Protein AF-A0A2R6Y2Y1-F1 (afdb_monomer)

Mean predicted aligned error: 9.24 Å

Structure (mmCIF, N/CA/C/O backbone):
data_AF-A0A2R6Y2Y1-F1
#
_entry.id   AF-A0A2R6Y2Y1-F1
#
loop_
_atom_site.group_PDB
_atom_site.id
_atom_site.type_symbol
_atom_site.label_atom_id
_atom_site.label_alt_id
_atom_site.label_comp_id
_atom_site.label_asym_id
_atom_site.label_entity_id
_atom_site.label_seq_id
_atom_site.pdbx_PDB_ins_code
_atom_site.Cartn_x
_atom_site.Cartn_y
_atom_site.Cartn_z
_atom_site.occupancy
_atom_site.B_iso_or_equiv
_atom_site.auth_seq_id
_atom_site.auth_comp_id
_atom_site.auth_asym_id
_atom_site.auth_atom_id
_atom_site.pdbx_PDB_model_num
ATOM 1 N N . MET A 1 1 ? 19.435 -13.005 -6.214 1.00 48.19 1 MET A N 1
ATOM 2 C CA . MET A 1 1 ? 19.170 -11.550 -6.120 1.00 48.19 1 MET A CA 1
ATOM 3 C C . MET A 1 1 ? 18.107 -11.319 -5.059 1.00 48.19 1 MET A C 1
ATOM 5 O O . MET A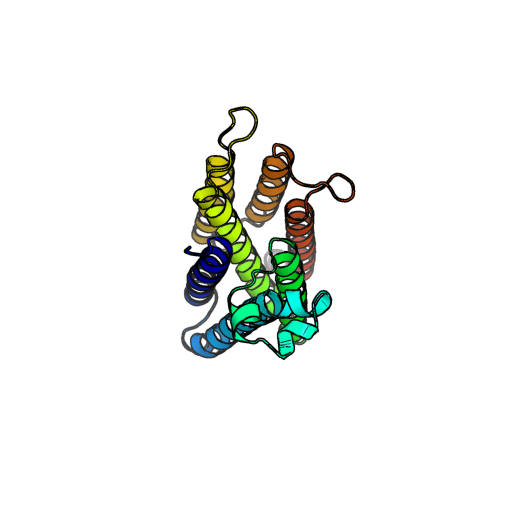 1 1 ? 17.091 -12.002 -5.096 1.00 48.19 1 MET A O 1
ATOM 9 N N . LEU A 1 2 ? 18.346 -10.420 -4.102 1.00 54.00 2 LEU A N 1
ATOM 10 C CA . LEU A 1 2 ? 17.348 -10.035 -3.100 1.00 54.00 2 LEU A CA 1
ATOM 11 C C . LEU A 1 2 ? 16.193 -9.329 -3.831 1.00 54.00 2 LEU A C 1
ATOM 13 O O . LEU A 1 2 ? 16.417 -8.307 -4.474 1.00 54.00 2 LEU A O 1
ATOM 17 N N . ASN A 1 3 ? 14.985 -9.897 -3.815 1.00 70.94 3 ASN A N 1
ATOM 18 C CA . ASN A 1 3 ? 13.855 -9.316 -4.539 1.00 70.94 3 ASN A CA 1
ATOM 19 C C . ASN A 1 3 ? 13.336 -8.086 -3.780 1.00 70.94 3 ASN A C 1
ATOM 21 O O . ASN A 1 3 ? 12.656 -8.217 -2.761 1.00 70.94 3 ASN A O 1
ATOM 25 N N . THR A 1 4 ? 13.635 -6.899 -4.306 1.00 67.50 4 THR A N 1
ATOM 26 C CA . THR A 1 4 ? 13.246 -5.610 -3.728 1.00 67.50 4 THR A CA 1
ATOM 27 C C . THR A 1 4 ? 11.735 -5.495 -3.527 1.00 67.50 4 THR A C 1
ATOM 29 O O . THR A 1 4 ? 11.312 -4.965 -2.509 1.00 67.50 4 THR A O 1
ATOM 32 N N . SER A 1 5 ? 10.907 -6.050 -4.422 1.00 65.75 5 SER A N 1
ATOM 33 C CA . SER A 1 5 ? 9.441 -6.027 -4.291 1.00 65.75 5 SER A CA 1
ATOM 34 C C . SER A 1 5 ? 8.940 -6.877 -3.124 1.00 65.75 5 SER A C 1
ATOM 36 O O . SER A 1 5 ? 8.038 -6.461 -2.403 1.00 65.75 5 SER A O 1
ATOM 38 N N . LEU A 1 6 ? 9.544 -8.046 -2.903 1.00 67.88 6 LEU A N 1
ATOM 39 C CA . LEU A 1 6 ? 9.247 -8.898 -1.746 1.00 67.88 6 LEU A CA 1
ATOM 40 C C . LEU A 1 6 ? 9.731 -8.242 -0.450 1.00 67.88 6 LEU A C 1
ATOM 42 O O . LEU A 1 6 ? 8.990 -8.203 0.528 1.00 67.88 6 LEU A O 1
ATOM 46 N N . LEU A 1 7 ? 10.940 -7.673 -0.464 1.00 71.62 7 LEU A N 1
ATOM 47 C CA . LEU A 1 7 ? 11.499 -6.933 0.668 1.00 71.62 7 LEU A CA 1
ATOM 48 C C . LEU A 1 7 ? 10.604 -5.748 1.058 1.00 71.62 7 LEU A C 1
ATOM 50 O O . LEU A 1 7 ? 10.337 -5.544 2.237 1.00 71.62 7 LEU A O 1
ATOM 54 N N . MET A 1 8 ? 10.103 -5.001 0.071 1.00 68.44 8 MET A N 1
ATOM 55 C CA . MET A 1 8 ? 9.147 -3.913 0.275 1.00 68.44 8 MET A CA 1
ATOM 56 C C . MET A 1 8 ? 7.862 -4.416 0.916 1.00 68.44 8 MET A C 1
ATOM 58 O O . MET A 1 8 ? 7.388 -3.802 1.865 1.00 68.44 8 MET A O 1
ATOM 62 N N . LEU A 1 9 ? 7.314 -5.531 0.432 1.00 66.38 9 LEU A N 1
ATOM 63 C CA . LEU A 1 9 ? 6.085 -6.112 0.964 1.00 66.38 9 LEU A CA 1
ATOM 64 C C . LEU A 1 9 ? 6.271 -6.523 2.433 1.00 66.38 9 LEU A C 1
ATOM 66 O O . LEU A 1 9 ? 5.462 -6.147 3.278 1.00 66.38 9 LEU A O 1
ATOM 70 N N . PHE A 1 10 ? 7.390 -7.177 2.756 1.00 73.25 10 PHE A N 1
ATOM 71 C CA . PHE A 1 10 ? 7.751 -7.533 4.130 1.00 73.25 10 PHE A CA 1
ATOM 72 C C . PHE A 1 10 ? 7.973 -6.312 5.029 1.00 73.25 10 PHE A C 1
ATOM 74 O O . PHE A 1 10 ? 7.391 -6.250 6.108 1.00 73.25 10 PHE A O 1
ATOM 81 N N . LEU A 1 11 ? 8.771 -5.328 4.602 1.00 72.62 11 LEU A N 1
ATOM 82 C CA . LEU A 1 11 ? 9.053 -4.120 5.389 1.00 72.62 11 LEU A CA 1
ATOM 83 C C . LEU A 1 11 ? 7.790 -3.293 5.637 1.00 72.62 11 LEU A C 1
ATOM 85 O O . LEU A 1 11 ? 7.577 -2.814 6.748 1.00 72.62 11 LEU A O 1
ATOM 89 N N . SER A 1 12 ? 6.940 -3.158 4.622 1.00 67.44 12 SER A N 1
ATOM 90 C CA . SER A 1 12 ? 5.689 -2.403 4.714 1.00 67.44 12 SER A CA 1
ATOM 91 C C . SER A 1 12 ? 4.715 -3.064 5.678 1.00 67.44 12 SER A C 1
ATOM 93 O O . SER A 1 12 ? 4.135 -2.389 6.523 1.00 67.44 12 SER A O 1
ATOM 95 N N . VAL A 1 13 ? 4.582 -4.391 5.604 1.00 68.56 13 VAL A N 1
ATOM 96 C CA . VAL A 1 13 ? 3.785 -5.170 6.557 1.00 68.56 13 VAL A CA 1
ATOM 97 C C . VAL A 1 13 ? 4.367 -5.070 7.963 1.00 68.56 13 VAL A C 1
ATOM 99 O O . VAL A 1 13 ? 3.617 -4.842 8.906 1.00 68.56 13 VAL A O 1
ATOM 102 N N . ALA A 1 14 ? 5.684 -5.221 8.119 1.00 72.94 14 ALA A N 1
ATOM 103 C CA . ALA A 1 14 ? 6.334 -5.205 9.422 1.00 72.94 14 ALA A CA 1
ATOM 104 C C . ALA A 1 14 ? 6.160 -3.846 10.103 1.00 72.94 14 ALA A C 1
ATOM 106 O O . ALA A 1 14 ? 5.608 -3.784 11.196 1.00 72.94 14 ALA A O 1
ATOM 107 N N . ILE A 1 15 ? 6.562 -2.758 9.441 1.00 70.38 15 ILE A N 1
ATOM 108 C CA . ILE A 1 15 ? 6.465 -1.393 9.979 1.00 70.38 15 ILE A CA 1
ATOM 109 C C . ILE A 1 15 ? 4.999 -1.000 10.161 1.00 70.38 15 ILE A C 1
ATOM 111 O O . ILE A 1 15 ? 4.623 -0.432 11.186 1.00 70.38 15 ILE A O 1
ATOM 115 N N . GLY A 1 16 ? 4.162 -1.344 9.187 1.00 64.69 16 GLY A N 1
ATOM 116 C CA . GLY A 1 16 ? 2.746 -1.040 9.208 1.00 64.69 16 GLY A CA 1
ATOM 117 C C . GLY A 1 16 ? 1.979 -1.734 10.329 1.00 64.69 16 GLY A C 1
ATOM 118 O O . GLY A 1 16 ? 1.229 -1.089 11.063 1.00 64.69 16 GLY A O 1
ATOM 119 N N . GLY A 1 17 ? 2.223 -3.031 10.510 1.00 66.12 17 GLY A N 1
ATOM 120 C CA . GLY A 1 17 ? 1.691 -3.813 11.619 1.00 66.12 17 GLY A CA 1
ATOM 121 C C . GLY A 1 17 ? 2.147 -3.244 12.960 1.00 66.12 17 GLY A C 1
ATOM 122 O O . GLY A 1 17 ? 1.309 -2.983 13.820 1.00 66.12 17 GLY A O 1
ATOM 123 N N . LEU A 1 18 ? 3.443 -2.950 13.110 1.00 70.69 18 LEU A N 1
ATOM 124 C CA . LEU A 1 18 ? 4.021 -2.378 14.335 1.00 70.69 18 LEU A CA 1
ATOM 125 C C . LEU A 1 18 ? 3.385 -1.032 14.709 1.00 70.69 18 LEU A C 1
ATOM 127 O O . LEU A 1 18 ? 3.058 -0.803 15.874 1.00 70.69 18 LEU A O 1
ATOM 131 N N . LEU A 1 19 ? 3.162 -0.162 13.722 1.00 66.88 19 LEU A N 1
ATOM 132 C CA . LEU A 1 19 ? 2.479 1.114 13.927 1.00 66.88 19 LEU A CA 1
ATOM 133 C C . LEU A 1 19 ? 1.006 0.917 14.277 1.00 66.88 19 LEU A C 1
ATOM 135 O O . LEU A 1 19 ? 0.529 1.547 15.216 1.00 66.88 19 LEU A O 1
ATOM 139 N N . SER A 1 20 ? 0.284 0.024 13.596 1.00 62.59 20 SER A N 1
ATOM 140 C CA . SER A 1 20 ? -1.132 -0.207 13.912 1.00 62.59 20 SER A CA 1
ATOM 141 C C . SER A 1 20 ? -1.327 -0.646 15.373 1.00 62.59 20 SER A C 1
ATOM 143 O O . SER A 1 20 ? -2.182 -0.104 16.075 1.00 62.59 20 SER A O 1
ATOM 145 N N . LEU A 1 21 ? -0.458 -1.542 15.857 1.00 68.00 21 LEU A N 1
ATOM 146 C CA . LEU A 1 21 ? -0.525 -2.138 17.192 1.00 68.00 21 LEU A CA 1
ATOM 147 C C . LEU A 1 21 ? -0.178 -1.152 18.299 1.00 68.00 21 LEU A C 1
ATOM 149 O O . LEU A 1 21 ? -0.746 -1.233 19.383 1.00 68.00 21 LEU A O 1
ATOM 153 N N . ASN A 1 22 ? 0.748 -0.232 18.034 1.00 68.75 22 ASN A N 1
ATOM 154 C CA . ASN A 1 22 ? 1.152 0.773 19.012 1.00 68.75 22 ASN A CA 1
ATOM 155 C C . ASN A 1 22 ? 0.195 1.971 19.063 1.00 68.75 22 ASN A C 1
ATOM 157 O O . ASN A 1 22 ? 0.163 2.666 20.075 1.00 68.75 22 ASN A O 1
ATOM 161 N N . LEU A 1 23 ? -0.562 2.234 17.990 1.00 64.12 23 LEU A N 1
ATOM 162 C CA . LEU A 1 23 ? -1.358 3.459 17.859 1.00 64.12 23 LEU A CA 1
ATOM 163 C C . LEU A 1 23 ? -2.850 3.275 18.104 1.00 64.12 23 LEU A C 1
ATOM 165 O O . LEU A 1 23 ? -3.491 4.189 18.621 1.00 64.12 23 LEU A O 1
ATOM 169 N N . PHE A 1 24 ? -3.414 2.128 17.729 1.00 61.09 24 PHE A N 1
ATOM 170 C CA . PHE A 1 24 ? -4.872 1.983 17.661 1.00 61.09 24 PHE A CA 1
ATOM 171 C C . PHE A 1 24 ? -5.434 0.866 18.534 1.00 61.09 24 PHE A C 1
ATOM 173 O O . PHE A 1 24 ? -6.653 0.774 18.670 1.00 61.09 24 PHE A O 1
ATOM 180 N N . VAL A 1 25 ? -4.572 0.043 19.134 1.00 63.59 25 VAL A N 1
ATOM 181 C CA . VAL A 1 25 ? -4.972 -1.223 19.748 1.00 63.59 25 VAL A CA 1
ATOM 182 C C . VAL A 1 25 ? -4.645 -1.217 21.232 1.00 63.59 25 VAL A C 1
ATOM 184 O O . VAL A 1 25 ? -3.526 -0.915 21.649 1.00 63.59 25 VAL A O 1
ATOM 187 N N . THR A 1 26 ? -5.630 -1.565 22.052 1.00 65.94 26 THR A N 1
ATOM 188 C CA . THR A 1 26 ? -5.422 -1.756 23.490 1.00 65.94 26 THR A CA 1
ATOM 189 C C . THR A 1 26 ? -4.584 -3.016 23.737 1.00 65.94 26 THR A C 1
ATOM 191 O O . THR A 1 26 ? -4.609 -3.957 22.944 1.00 65.94 26 THR A O 1
ATOM 194 N N . LYS A 1 27 ? -3.838 -3.090 24.852 1.00 71.88 27 LYS A N 1
ATOM 195 C CA . LYS A 1 27 ? -3.006 -4.276 25.163 1.00 71.88 27 LYS A CA 1
ATOM 196 C C . LYS A 1 27 ? -3.799 -5.596 25.131 1.00 71.88 27 LYS A C 1
ATOM 198 O O . LYS A 1 27 ? -3.222 -6.618 24.779 1.00 71.88 27 LYS A O 1
ATOM 203 N N . SER A 1 28 ? -5.093 -5.561 25.455 1.00 72.56 28 SER A N 1
ATOM 204 C CA . SER A 1 28 ? -6.010 -6.709 25.422 1.00 72.56 28 SER A CA 1
ATOM 205 C C . SER A 1 28 ? -6.392 -7.172 24.013 1.00 72.56 28 SER A C 1
ATOM 207 O O . SER A 1 28 ? -6.670 -8.349 23.821 1.00 72.56 28 SER A O 1
ATOM 209 N N . GLU A 1 29 ? -6.386 -6.284 23.018 1.00 75.50 29 GLU A N 1
ATOM 210 C CA . GLU A 1 29 ? -6.801 -6.585 21.635 1.00 75.50 29 GLU A CA 1
ATOM 211 C C . GLU A 1 29 ? -5.610 -6.834 20.697 1.00 75.50 29 GLU A C 1
ATOM 213 O O . GLU A 1 29 ? -5.779 -7.222 19.540 1.00 75.50 29 GLU A O 1
ATOM 218 N N . ARG A 1 30 ? -4.386 -6.635 21.199 1.00 76.00 30 ARG A N 1
ATOM 219 C CA . ARG A 1 30 ? -3.146 -6.647 20.416 1.00 76.00 30 ARG A CA 1
ATOM 220 C C . ARG A 1 30 ? -2.915 -7.948 19.649 1.00 76.00 30 ARG A C 1
ATOM 222 O O . ARG A 1 30 ? -2.494 -7.891 18.500 1.00 76.00 30 ARG A O 1
ATOM 229 N N . ASN A 1 31 ? -3.199 -9.099 20.257 1.00 79.62 31 ASN A N 1
ATOM 230 C CA . ASN A 1 31 ? -3.013 -10.396 19.598 1.00 79.62 31 ASN A CA 1
ATOM 231 C C . ASN A 1 31 ? -4.025 -10.599 18.464 1.00 79.62 31 ASN A C 1
ATOM 233 O O . ASN A 1 31 ? -3.645 -10.991 17.368 1.00 79.62 31 ASN A O 1
ATOM 237 N N . ALA A 1 32 ? -5.292 -10.241 18.694 1.00 78.62 32 ALA A N 1
ATOM 238 C CA . ALA A 1 32 ? -6.331 -10.343 17.673 1.00 78.62 32 ALA A CA 1
ATOM 239 C C . ALA A 1 32 ? -6.054 -9.415 16.480 1.00 78.62 32 ALA A C 1
ATOM 241 O O . ALA A 1 32 ? -6.317 -9.777 15.335 1.00 78.62 32 ALA A O 1
ATOM 242 N N . GLU A 1 33 ? -5.504 -8.226 16.731 1.00 76.69 33 GLU A N 1
ATOM 243 C CA . GLU A 1 33 ? -5.129 -7.313 15.655 1.00 76.69 33 GLU A CA 1
ATOM 244 C C . GLU A 1 33 ? -3.864 -7.782 14.915 1.00 76.69 33 GLU A C 1
ATOM 246 O O . GLU A 1 33 ? -3.820 -7.718 13.687 1.00 76.69 33 GLU A O 1
ATOM 251 N N . LEU A 1 34 ? -2.869 -8.325 15.628 1.00 77.94 34 LEU A N 1
ATOM 252 C CA . LEU A 1 34 ? -1.699 -8.972 15.021 1.00 77.94 34 LEU A CA 1
ATOM 253 C C . LEU A 1 34 ? -2.115 -10.072 14.045 1.00 77.94 34 LEU A C 1
ATOM 255 O O . LEU A 1 34 ? -1.658 -10.071 12.903 1.00 77.94 34 LEU A O 1
ATOM 259 N N . ASP A 1 35 ? -3.017 -10.956 14.469 1.00 82.81 35 ASP A N 1
ATOM 260 C CA . ASP A 1 35 ? -3.510 -12.055 13.640 1.00 82.81 35 ASP A CA 1
ATOM 261 C C . ASP A 1 35 ? -4.206 -11.544 12.376 1.00 82.81 35 ASP A C 1
ATOM 263 O O . ASP A 1 35 ? -4.009 -12.094 11.290 1.00 82.81 35 ASP A O 1
ATOM 267 N N . ARG A 1 36 ? -4.972 -10.449 12.468 1.00 80.25 36 ARG A N 1
ATOM 268 C CA . ARG A 1 36 ? -5.608 -9.824 11.297 1.00 80.25 36 ARG A CA 1
ATOM 269 C C . ARG A 1 36 ? -4.574 -9.284 10.318 1.00 80.25 36 ARG A C 1
ATOM 271 O O . ARG A 1 36 ? -4.656 -9.596 9.130 1.00 80.25 36 ARG A O 1
ATOM 278 N N . TRP A 1 37 ? -3.600 -8.505 10.786 1.00 78.12 37 TRP A N 1
ATOM 279 C CA . TRP A 1 37 ? -2.564 -7.947 9.910 1.00 78.12 37 TRP A CA 1
ATOM 280 C C . TRP A 1 37 ? -1.691 -9.030 9.294 1.00 78.12 37 TRP A C 1
ATOM 282 O O . TRP A 1 37 ? -1.378 -8.958 8.106 1.00 78.12 37 TRP A O 1
ATOM 292 N N . LEU A 1 38 ? -1.361 -10.065 10.064 1.00 82.38 38 LEU A N 1
ATOM 293 C CA . LEU A 1 38 ? -0.612 -11.213 9.574 1.00 82.38 38 LEU A CA 1
ATOM 294 C C . LEU A 1 38 ? -1.419 -11.993 8.532 1.00 82.38 38 LEU A C 1
ATOM 296 O O . LEU A 1 38 ? -0.877 -12.353 7.492 1.00 82.38 38 LEU A O 1
ATOM 300 N N . THR A 1 39 ? -2.727 -12.163 8.736 1.00 86.44 39 THR A N 1
ATOM 301 C CA . THR A 1 39 ? -3.626 -12.778 7.746 1.00 86.44 39 THR A CA 1
ATOM 302 C C . THR A 1 39 ? -3.658 -11.974 6.447 1.00 86.44 39 THR A C 1
ATOM 304 O O . THR A 1 39 ? -3.516 -12.548 5.366 1.00 86.44 39 THR A O 1
ATOM 307 N N . LEU A 1 40 ? -3.803 -10.646 6.525 1.00 84.38 40 LEU A N 1
ATOM 308 C CA . LEU A 1 40 ? -3.786 -9.770 5.348 1.00 84.38 40 LEU A CA 1
ATOM 309 C C . LEU A 1 40 ? -2.438 -9.854 4.618 1.00 84.38 40 LEU A C 1
ATOM 311 O O . LEU A 1 40 ? -2.408 -9.997 3.397 1.00 84.38 40 LEU A O 1
ATOM 315 N N . ALA A 1 41 ? -1.328 -9.840 5.354 1.00 82.50 41 ALA A N 1
ATOM 316 C CA . ALA A 1 41 ? 0.012 -9.950 4.791 1.00 82.50 41 ALA A CA 1
ATOM 317 C C . ALA A 1 41 ? 0.271 -11.300 4.116 1.00 82.50 41 ALA A C 1
ATOM 319 O O . ALA A 1 41 ? 0.745 -11.346 2.982 1.00 82.50 41 ALA A O 1
ATOM 320 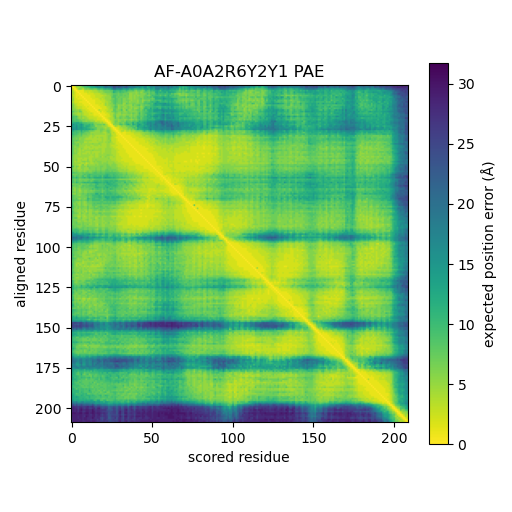N N . MET A 1 42 ? -0.078 -12.399 4.784 1.00 87.56 42 MET A N 1
ATOM 321 C CA . MET A 1 42 ? 0.052 -13.746 4.232 1.00 87.56 42 MET A CA 1
ATOM 322 C C . MET A 1 42 ? -0.809 -13.903 2.985 1.00 87.56 42 MET A C 1
ATOM 324 O O . MET A 1 42 ? -0.333 -14.419 1.978 1.00 87.56 42 MET A O 1
ATOM 328 N N . THR A 1 43 ? -2.034 -13.375 3.005 1.00 90.19 43 THR A N 1
ATOM 329 C CA . THR A 1 43 ? -2.906 -13.343 1.824 1.00 90.19 43 THR A CA 1
ATOM 330 C C . THR A 1 43 ? -2.246 -12.576 0.681 1.00 90.19 43 THR A C 1
ATOM 332 O O . THR A 1 43 ? -2.210 -13.075 -0.440 1.00 90.19 43 THR A O 1
ATOM 335 N N . ALA A 1 44 ? -1.660 -11.405 0.951 1.00 85.50 44 ALA A N 1
ATOM 336 C CA . ALA A 1 44 ? -0.951 -10.617 -0.055 1.00 85.50 44 ALA A CA 1
ATOM 337 C C . ALA A 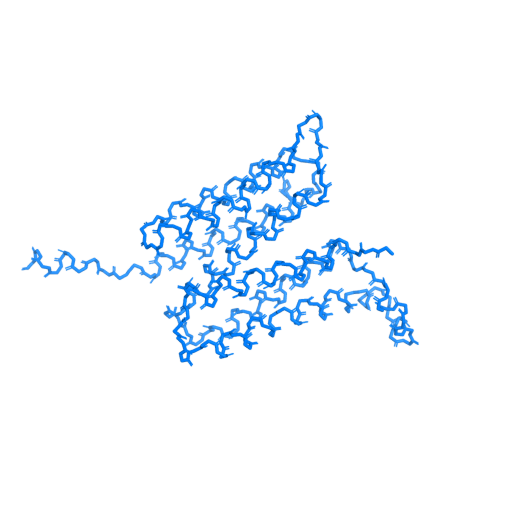1 44 ? 0.206 -11.402 -0.694 1.00 85.50 44 ALA A C 1
ATOM 339 O O . ALA A 1 44 ? 0.333 -11.430 -1.917 1.00 85.50 44 ALA A O 1
ATOM 340 N N . ILE A 1 45 ? 1.027 -12.065 0.129 1.00 86.56 45 ILE A N 1
ATOM 341 C CA . ILE A 1 45 ? 2.174 -12.867 -0.320 1.00 86.56 45 ILE A CA 1
ATOM 342 C C . ILE A 1 45 ? 1.703 -14.063 -1.150 1.00 86.56 45 ILE A C 1
ATOM 344 O O . ILE A 1 45 ? 2.253 -14.310 -2.222 1.00 86.56 45 ILE A O 1
ATOM 348 N N . ILE A 1 46 ? 0.677 -14.780 -0.682 1.00 89.25 46 ILE A N 1
ATOM 349 C CA . ILE A 1 46 ? 0.106 -15.937 -1.377 1.00 89.25 46 ILE A CA 1
ATOM 350 C C . ILE A 1 46 ? -0.452 -15.506 -2.733 1.00 89.25 46 ILE A C 1
ATOM 352 O O . ILE A 1 46 ? -0.079 -16.082 -3.749 1.00 89.25 46 ILE A O 1
ATOM 356 N N . VAL A 1 47 ? -1.280 -14.461 -2.782 1.00 90.56 47 VAL A N 1
ATOM 357 C CA . VAL A 1 47 ? -1.848 -13.956 -4.042 1.00 90.56 47 VAL A CA 1
ATOM 358 C C . VAL A 1 47 ? -0.742 -13.498 -4.989 1.00 90.56 47 VAL A C 1
ATOM 360 O O . VAL A 1 47 ? -0.759 -13.862 -6.163 1.00 90.56 47 VAL A O 1
ATOM 363 N N . TYR A 1 48 ? 0.254 -12.763 -4.487 1.00 87.06 48 TYR A N 1
ATOM 364 C CA . TYR A 1 48 ? 1.405 -12.340 -5.282 1.00 87.06 48 TYR A CA 1
ATOM 365 C C . TYR A 1 48 ? 2.167 -13.535 -5.866 1.00 87.06 48 TYR A C 1
ATOM 367 O O . TYR A 1 48 ? 2.548 -13.503 -7.033 1.00 87.06 48 TYR A O 1
ATOM 375 N N . LYS A 1 49 ? 2.385 -14.596 -5.082 1.00 87.25 49 LYS A N 1
ATOM 376 C CA . LYS A 1 49 ? 3.134 -15.775 -5.534 1.00 87.25 49 LYS A CA 1
ATOM 377 C C . LYS A 1 49 ? 2.340 -16.715 -6.426 1.00 87.25 49 LYS A C 1
ATOM 379 O O . LYS A 1 49 ? 2.939 -17.341 -7.290 1.00 87.25 49 LYS A O 1
ATOM 384 N N . LEU A 1 50 ? 1.025 -16.792 -6.260 1.00 90.38 50 LEU A N 1
ATOM 385 C CA . LEU A 1 50 ? 0.161 -17.622 -7.098 1.00 90.38 50 LEU A CA 1
ATOM 386 C C . LEU A 1 50 ? -0.288 -16.912 -8.379 1.00 90.38 50 LEU A C 1
ATOM 388 O O . LEU A 1 50 ? -0.739 -17.581 -9.302 1.00 90.38 50 LEU A O 1
ATOM 392 N N . PHE A 1 51 ? -0.131 -15.589 -8.483 1.00 90.31 51 PHE A N 1
ATOM 393 C CA . PHE A 1 51 ? -0.499 -14.827 -9.680 1.00 90.31 51 PHE A CA 1
ATOM 394 C C . PHE A 1 51 ? 0.046 -15.397 -11.007 1.00 90.31 51 PHE A C 1
ATOM 396 O O . PHE A 1 51 ? -0.725 -15.432 -11.966 1.00 90.31 51 PHE A O 1
ATOM 403 N N . PRO A 1 52 ? 1.303 -15.887 -11.108 1.00 89.56 52 PRO A N 1
ATOM 404 C CA . PRO A 1 52 ? 1.809 -16.476 -12.349 1.00 89.56 52 PRO A CA 1
ATOM 405 C C . PRO A 1 52 ? 0.977 -17.669 -12.842 1.00 89.56 52 PRO A C 1
ATOM 407 O O . PRO A 1 52 ? 0.866 -17.869 -14.048 1.00 89.56 52 PRO A O 1
ATOM 410 N N . LEU A 1 53 ? 0.309 -18.404 -11.943 1.00 90.88 53 LEU A N 1
ATOM 411 C CA . LEU A 1 53 ? -0.541 -19.546 -12.302 1.00 90.88 53 LEU A CA 1
ATOM 412 C C . LEU A 1 53 ? -1.746 -19.163 -13.167 1.00 90.88 53 LEU A C 1
ATOM 414 O O . LEU A 1 53 ? -2.288 -20.024 -13.854 1.00 90.88 53 LEU A O 1
ATOM 418 N N . LEU A 1 54 ? -2.166 -17.893 -13.147 1.00 88.38 54 LEU A N 1
ATOM 419 C CA . LEU A 1 54 ? -3.265 -17.404 -13.984 1.00 88.38 54 LEU A CA 1
ATOM 420 C C . LEU A 1 54 ? -2.909 -17.400 -15.476 1.00 88.38 54 LEU A C 1
ATOM 422 O O . LEU A 1 54 ? -3.806 -17.463 -16.311 1.00 88.38 54 LEU A O 1
ATOM 426 N N . TYR A 1 55 ? -1.617 -17.332 -15.803 1.00 88.56 55 TYR A N 1
ATOM 427 C CA . TYR A 1 55 ? -1.120 -17.254 -17.179 1.00 88.56 55 TYR A CA 1
ATOM 428 C C . TYR A 1 55 ? -0.276 -18.477 -17.558 1.00 88.56 55 TYR A C 1
ATOM 430 O O . TYR A 1 55 ? -0.270 -18.884 -18.716 1.00 88.56 55 TYR A O 1
ATOM 438 N N . GLU A 1 56 ? 0.384 -19.103 -16.581 1.00 89.38 56 GLU A N 1
ATOM 439 C CA . GLU A 1 56 ? 1.213 -20.298 -16.748 1.00 89.38 56 GLU A CA 1
ATOM 440 C C . GLU A 1 56 ? 0.781 -21.403 -15.759 1.00 89.38 56 GLU A C 1
ATOM 442 O O . GLU A 1 56 ? 1.495 -21.723 -14.805 1.00 89.38 56 GLU A O 1
ATOM 447 N N . PRO A 1 57 ? -0.387 -22.043 -15.962 1.00 89.75 57 PRO A N 1
ATOM 448 C CA . PRO A 1 57 ? -0.908 -23.055 -15.037 1.00 89.75 57 PRO A CA 1
ATOM 449 C C . PRO A 1 57 ? 0.002 -24.290 -14.905 1.00 89.75 57 PRO A C 1
ATOM 451 O O . PRO A 1 57 ? -0.037 -24.988 -13.894 1.00 89.75 57 PRO A O 1
ATOM 454 N N . GLY A 1 58 ? 0.878 -24.545 -15.886 1.00 89.56 58 GLY A N 1
ATOM 455 C CA . GLY A 1 58 ? 1.868 -25.628 -15.835 1.00 89.56 58 GLY A CA 1
ATOM 456 C C . GLY A 1 58 ? 2.881 -25.506 -14.687 1.00 89.56 58 GLY A C 1
ATOM 457 O O . GLY A 1 58 ? 3.472 -26.510 -14.287 1.00 89.56 58 GLY A O 1
ATOM 458 N N . LEU A 1 59 ? 3.042 -24.314 -14.106 1.00 88.62 59 LEU A N 1
ATOM 459 C CA . LEU A 1 59 ? 3.901 -24.073 -12.943 1.00 88.62 59 LEU A CA 1
ATOM 460 C C . LEU A 1 59 ? 3.422 -24.788 -11.672 1.00 88.62 59 LEU A C 1
ATOM 462 O O . LEU A 1 59 ? 4.222 -24.996 -10.763 1.00 88.62 59 LEU A O 1
ATOM 466 N N . VAL A 1 60 ? 2.158 -25.227 -11.604 1.00 89.88 60 VAL A N 1
ATOM 467 C CA . VAL A 1 60 ? 1.661 -26.057 -10.487 1.00 89.88 60 VAL A CA 1
ATOM 468 C C . VAL A 1 60 ? 2.488 -27.340 -10.339 1.00 89.88 60 VAL A C 1
ATOM 470 O O . VAL A 1 60 ? 2.723 -27.803 -9.226 1.00 89.88 60 VAL A O 1
ATOM 473 N N . LEU A 1 61 ? 2.986 -27.886 -11.453 1.00 93.81 61 LEU A N 1
ATOM 474 C CA . LEU A 1 61 ? 3.828 -29.085 -11.471 1.00 93.81 61 LEU A CA 1
ATOM 475 C C . LEU A 1 61 ? 5.310 -28.781 -11.191 1.00 93.81 61 LEU A C 1
ATOM 477 O O . LEU A 1 61 ? 6.113 -29.703 -11.062 1.00 93.81 61 LEU A O 1
ATOM 481 N N . ARG A 1 62 ? 5.687 -27.499 -11.108 1.00 89.94 62 ARG A N 1
ATOM 482 C CA . ARG A 1 62 ? 7.063 -27.021 -10.916 1.00 89.94 62 ARG A CA 1
ATOM 483 C C . ARG A 1 62 ? 7.123 -26.023 -9.752 1.00 89.94 62 ARG A C 1
ATOM 485 O O . ARG A 1 62 ? 7.337 -24.829 -9.956 1.00 89.94 62 ARG A O 1
ATOM 492 N N . PRO A 1 63 ? 6.950 -26.493 -8.504 1.00 85.50 63 PRO A N 1
ATOM 493 C CA . PRO A 1 63 ? 6.802 -25.616 -7.341 1.00 85.50 63 PRO A CA 1
ATOM 494 C C . PRO A 1 63 ? 8.041 -24.753 -7.061 1.00 85.50 63 PRO A C 1
ATOM 496 O O . PRO A 1 63 ? 7.909 -23.641 -6.556 1.00 85.50 63 PRO A O 1
ATOM 499 N N . LEU A 1 64 ? 9.241 -25.230 -7.406 1.00 88.31 64 LEU A N 1
ATOM 500 C CA . LEU A 1 64 ? 10.471 -24.443 -7.273 1.00 88.31 64 LEU A CA 1
ATOM 501 C C . LEU A 1 64 ? 10.489 -23.257 -8.245 1.00 88.31 64 LEU A C 1
ATOM 503 O O . LEU A 1 64 ? 10.811 -22.143 -7.832 1.00 88.31 64 LEU A O 1
ATOM 507 N N . ASP A 1 65 ? 10.071 -23.472 -9.493 1.00 86.50 65 ASP A N 1
ATOM 508 C CA . ASP A 1 65 ? 9.979 -22.411 -10.501 1.00 86.50 65 ASP A CA 1
ATOM 509 C C . ASP A 1 65 ? 8.952 -21.362 -10.067 1.00 86.50 65 ASP A C 1
ATOM 511 O O . ASP A 1 65 ? 9.243 -20.166 -10.080 1.00 86.50 65 ASP A O 1
ATOM 515 N N . LEU A 1 66 ? 7.798 -21.808 -9.558 1.00 85.00 66 LEU A N 1
ATOM 516 C CA . LEU A 1 66 ? 6.755 -20.931 -9.023 1.00 85.00 66 LEU A CA 1
ATOM 517 C C . LEU A 1 66 ? 7.251 -20.065 -7.851 1.00 85.00 66 LEU A C 1
ATOM 519 O O . LEU A 1 66 ? 6.931 -18.878 -7.766 1.00 85.00 66 LEU A O 1
ATOM 523 N N . LEU A 1 67 ? 8.052 -20.633 -6.945 1.00 82.56 67 LEU A N 1
ATOM 524 C CA . LEU A 1 67 ? 8.621 -19.892 -5.815 1.00 82.56 67 LEU A CA 1
ATOM 525 C C . LEU A 1 67 ? 9.639 -18.838 -6.261 1.00 82.56 67 LEU A C 1
ATOM 527 O O . LEU A 1 67 ? 9.725 -17.769 -5.644 1.00 82.56 67 LEU A O 1
ATOM 531 N N . LEU A 1 68 ? 10.399 -19.112 -7.319 1.00 83.94 68 LEU A N 1
ATOM 532 C CA . LEU A 1 68 ? 11.406 -18.195 -7.855 1.00 83.94 68 LEU A CA 1
ATOM 533 C C . LEU A 1 68 ? 10.790 -17.113 -8.747 1.00 83.94 68 LEU A C 1
ATOM 535 O O . LEU A 1 68 ? 11.273 -15.975 -8.764 1.00 83.94 68 LEU A O 1
ATOM 539 N N . GLN A 1 69 ? 9.700 -17.437 -9.438 1.00 84.56 69 GLN A N 1
ATOM 540 C CA . GLN A 1 69 ? 9.000 -16.513 -10.313 1.00 84.56 69 GLN A CA 1
ATOM 541 C C . GLN A 1 69 ? 8.332 -15.402 -9.502 1.00 84.56 69 GLN A C 1
ATOM 543 O O . GLN A 1 69 ? 7.800 -15.580 -8.399 1.00 84.56 69 GLN A O 1
ATOM 548 N N . ASN A 1 70 ? 8.418 -14.194 -10.044 1.00 80.94 70 ASN A N 1
ATOM 549 C CA . ASN A 1 70 ? 7.891 -12.997 -9.417 1.00 80.94 70 ASN A CA 1
ATOM 550 C C . ASN A 1 70 ? 6.822 -12.422 -10.327 1.00 80.94 70 ASN A C 1
ATOM 552 O O . ASN A 1 70 ? 7.073 -12.154 -11.497 1.00 80.94 70 ASN A O 1
ATOM 556 N N . ALA A 1 71 ? 5.642 -12.189 -9.768 1.00 78.88 71 ALA A N 1
ATOM 557 C CA . ALA A 1 71 ? 4.478 -11.724 -10.509 1.00 78.88 71 ALA A CA 1
ATOM 558 C C . ALA A 1 71 ? 4.556 -10.261 -10.988 1.00 78.88 71 ALA A C 1
ATOM 560 O O . ALA A 1 71 ? 3.606 -9.736 -11.570 1.00 78.88 71 ALA A O 1
ATOM 561 N N . GLY A 1 72 ? 5.674 -9.578 -10.716 1.00 76.31 72 GLY A N 1
ATOM 562 C CA . GLY A 1 72 ? 5.886 -8.185 -11.095 1.00 76.31 72 GLY A CA 1
ATOM 563 C C . GLY A 1 72 ? 4.826 -7.240 -10.520 1.00 76.31 72 GLY A C 1
ATOM 564 O O . GLY A 1 72 ? 4.211 -7.505 -9.489 1.00 76.31 72 GLY A O 1
ATOM 565 N N . VAL A 1 73 ? 4.611 -6.113 -11.197 1.00 71.56 73 VAL A N 1
ATOM 566 C CA . VAL A 1 73 ? 3.674 -5.061 -10.760 1.00 71.56 73 VAL A CA 1
ATOM 567 C C . VAL A 1 73 ? 2.215 -5.532 -10.810 1.00 71.56 73 VAL A C 1
ATOM 569 O O . VAL A 1 73 ? 1.408 -5.143 -9.970 1.00 71.56 73 VAL A O 1
ATOM 572 N N . GLN A 1 74 ? 1.877 -6.404 -11.760 1.00 76.50 74 GLN A N 1
ATOM 573 C CA . GLN A 1 74 ? 0.514 -6.905 -1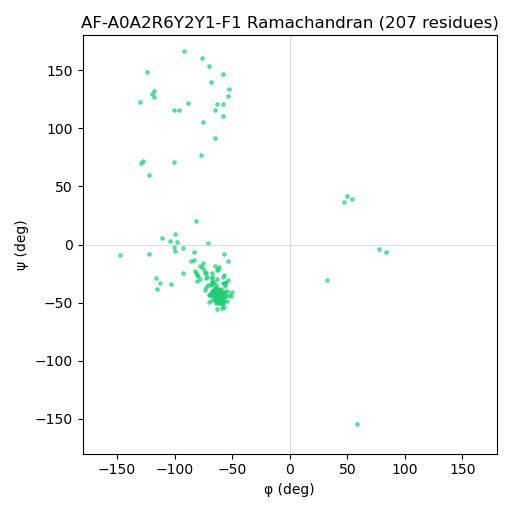1.947 1.00 76.50 74 GLN A CA 1
ATOM 574 C C . GLN A 1 74 ? 0.074 -7.785 -10.768 1.00 76.50 74 GLN A C 1
ATOM 576 O O . GLN A 1 74 ? -1.021 -7.595 -10.236 1.00 76.50 74 GLN A O 1
ATOM 581 N N . GLY A 1 75 ? 0.960 -8.664 -10.283 1.00 80.50 75 GLY A N 1
ATOM 582 C CA . GLY A 1 75 ? 0.702 -9.452 -9.077 1.00 80.50 75 GLY A CA 1
ATOM 583 C C . GLY A 1 75 ? 0.560 -8.606 -7.815 1.00 80.50 75 GLY A C 1
ATOM 584 O O . GLY A 1 75 ? -0.259 -8.933 -6.961 1.00 80.50 75 GLY A O 1
ATOM 585 N N . ILE A 1 76 ? 1.304 -7.496 -7.704 1.00 76.56 76 ILE A N 1
ATOM 586 C CA . ILE A 1 76 ? 1.133 -6.532 -6.599 1.00 76.56 76 ILE A CA 1
ATOM 587 C C . ILE A 1 76 ? -0.263 -5.903 -6.666 1.00 76.56 76 ILE A C 1
ATOM 589 O O . ILE A 1 76 ? -0.935 -5.797 -5.641 1.00 76.56 76 ILE A O 1
ATOM 593 N N . GLY A 1 77 ? -0.717 -5.533 -7.868 1.00 75.88 77 GLY A N 1
ATOM 594 C CA . GLY A 1 77 ? -2.060 -5.001 -8.093 1.00 75.88 77 GLY A CA 1
ATOM 595 C C . GLY A 1 77 ? -3.155 -5.969 -7.641 1.00 75.88 77 GLY A C 1
ATOM 596 O O . GLY A 1 77 ? -4.020 -5.580 -6.856 1.00 75.88 77 GLY A O 1
ATOM 597 N N . LEU A 1 78 ? -3.089 -7.239 -8.063 1.00 83.38 78 LEU A N 1
ATOM 598 C CA . LEU A 1 78 ? -4.072 -8.246 -7.643 1.00 83.38 78 LEU A CA 1
ATOM 599 C C . LEU A 1 78 ? -4.015 -8.502 -6.131 1.00 83.38 78 LEU A C 1
ATOM 601 O O . LEU A 1 78 ? -5.057 -8.537 -5.479 1.00 83.38 78 LEU A O 1
ATOM 605 N N . ALA A 1 79 ? -2.814 -8.639 -5.562 1.00 85.25 79 ALA A N 1
ATOM 606 C CA . ALA A 1 79 ? -2.639 -8.832 -4.125 1.00 85.25 79 ALA A CA 1
ATOM 607 C C . ALA A 1 79 ? -3.281 -7.691 -3.324 1.00 85.25 79 ALA A C 1
ATOM 609 O O . ALA A 1 79 ? -4.028 -7.953 -2.383 1.00 85.25 79 ALA A O 1
ATOM 610 N N . ALA A 1 80 ? -3.074 -6.437 -3.735 1.00 79.06 80 ALA A N 1
ATOM 611 C CA . ALA A 1 80 ? -3.696 -5.281 -3.097 1.00 79.06 80 ALA A CA 1
ATOM 612 C C . ALA A 1 80 ? -5.233 -5.325 -3.175 1.00 79.06 80 ALA A C 1
ATOM 614 O O . ALA A 1 80 ? -5.899 -5.058 -2.174 1.00 79.06 80 ALA A O 1
ATOM 615 N N . MET A 1 81 ? -5.805 -5.708 -4.323 1.00 83.44 81 MET A N 1
ATOM 616 C CA . MET A 1 81 ? -7.260 -5.839 -4.483 1.00 83.44 81 MET A CA 1
ATOM 617 C C . MET A 1 81 ? -7.846 -6.923 -3.571 1.00 83.44 81 MET A C 1
ATOM 619 O O . MET A 1 81 ? -8.843 -6.676 -2.891 1.00 83.44 81 MET A O 1
ATOM 623 N N . VAL A 1 82 ? -7.219 -8.102 -3.512 1.00 87.94 82 VAL A N 1
ATOM 624 C CA . VAL A 1 82 ? -7.680 -9.208 -2.656 1.00 87.94 82 VAL A CA 1
ATOM 625 C C . VAL A 1 82 ? -7.571 -8.838 -1.177 1.00 87.94 82 VAL A C 1
ATOM 627 O O . VAL A 1 82 ? -8.501 -9.086 -0.412 1.00 87.94 82 VAL A O 1
ATOM 630 N N . VAL A 1 83 ? -6.475 -8.193 -0.771 1.00 86.69 83 VAL A N 1
ATOM 631 C CA . VAL A 1 83 ? -6.283 -7.712 0.605 1.00 86.69 83 VAL A CA 1
ATOM 632 C C . VAL A 1 83 ? -7.333 -6.673 0.981 1.00 86.69 83 VAL A C 1
ATOM 634 O O . VAL A 1 83 ? -7.898 -6.759 2.068 1.00 86.69 83 VAL A O 1
ATOM 637 N N . LEU A 1 84 ? -7.641 -5.723 0.094 1.00 84.38 84 LEU A N 1
ATOM 638 C CA . LEU A 1 84 ? -8.702 -4.739 0.322 1.00 84.38 84 LEU A CA 1
ATOM 639 C C . LEU A 1 84 ? -10.071 -5.413 0.460 1.00 84.38 84 LEU A C 1
ATOM 641 O O . LEU A 1 84 ? -10.814 -5.105 1.391 1.00 84.38 84 LEU A O 1
ATOM 645 N N . ALA A 1 85 ? -10.395 -6.367 -0.414 1.00 86.88 85 ALA A N 1
ATOM 646 C CA . ALA A 1 85 ? -11.645 -7.118 -0.332 1.00 86.88 85 ALA A CA 1
ATOM 647 C C . ALA A 1 85 ? -11.757 -7.893 0.992 1.00 86.88 85 ALA A C 1
ATOM 649 O O . ALA A 1 85 ? -12.781 -7.811 1.674 1.00 86.88 85 ALA A O 1
ATOM 650 N N . LEU A 1 86 ? -10.685 -8.582 1.396 1.00 88.12 86 LEU A N 1
ATOM 651 C CA . LEU A 1 86 ? -10.618 -9.311 2.662 1.00 88.12 86 LEU A CA 1
ATOM 652 C C . LEU A 1 86 ? -10.723 -8.366 3.867 1.00 88.12 86 LEU A C 1
ATOM 654 O O . LEU A 1 86 ? -11.428 -8.660 4.832 1.00 88.12 86 LEU A O 1
ATOM 658 N N . PHE A 1 87 ? -10.080 -7.200 3.795 1.00 85.69 87 PHE A N 1
ATOM 659 C CA . PHE A 1 87 ? -10.165 -6.161 4.814 1.00 85.69 87 PHE A CA 1
ATOM 660 C C . PHE A 1 87 ? -11.615 -5.701 5.025 1.00 85.69 87 PHE A C 1
ATOM 662 O O . PHE A 1 87 ? -12.104 -5.717 6.158 1.00 85.69 87 PHE A O 1
ATOM 669 N N . PHE A 1 88 ? -12.329 -5.345 3.952 1.00 84.75 88 PHE A N 1
ATOM 670 C CA . PHE A 1 88 ? -13.729 -4.920 4.043 1.00 84.75 88 PHE A CA 1
ATOM 671 C C . PHE A 1 88 ? -14.651 -6.051 4.492 1.00 84.75 88 PHE A C 1
ATOM 673 O O . PHE A 1 88 ? -15.555 -5.823 5.297 1.00 84.75 88 PHE A O 1
ATOM 680 N N . TRP A 1 89 ? -14.404 -7.277 4.030 1.00 86.50 89 TRP A N 1
ATOM 681 C CA . TRP A 1 89 ? -15.161 -8.448 4.458 1.00 86.50 89 TRP A CA 1
ATOM 682 C C . TRP A 1 89 ? -15.059 -8.676 5.970 1.00 86.50 89 TRP A C 1
ATOM 684 O O . TRP A 1 89 ? -16.083 -8.856 6.635 1.00 86.50 89 TRP A O 1
ATOM 694 N N . ASN A 1 90 ? -13.847 -8.591 6.524 1.00 83.19 90 ASN A N 1
ATOM 695 C CA . ASN A 1 90 ? -13.596 -8.769 7.955 1.00 83.19 90 ASN A CA 1
ATOM 696 C C . ASN A 1 90 ? -14.247 -7.666 8.804 1.00 83.19 90 ASN A C 1
ATOM 698 O O . ASN A 1 90 ? -14.722 -7.933 9.908 1.00 83.19 90 ASN A O 1
ATOM 702 N N . HIS A 1 91 ? -14.349 -6.446 8.272 1.00 81.56 91 HIS A N 1
ATOM 703 C CA . HIS A 1 91 ? -14.895 -5.293 8.992 1.00 81.56 91 HIS A CA 1
ATOM 704 C C . HIS A 1 91 ? -16.370 -4.989 8.687 1.00 81.56 91 HIS A C 1
ATOM 706 O O . HIS A 1 91 ? -16.936 -4.064 9.273 1.00 81.56 91 HIS A O 1
ATOM 712 N N . ARG A 1 92 ? -17.050 -5.788 7.848 1.00 76.19 92 ARG A N 1
ATOM 713 C CA . ARG A 1 92 ? -18.452 -5.547 7.438 1.00 76.19 92 ARG A CA 1
ATOM 714 C C . ARG A 1 92 ? -19.449 -5.465 8.602 1.00 76.19 92 ARG A C 1
ATOM 716 O O . ARG A 1 92 ? -20.495 -4.837 8.475 1.00 76.19 92 ARG A O 1
ATOM 723 N N . ARG A 1 93 ? -19.138 -6.106 9.736 1.00 74.69 93 ARG A N 1
ATOM 724 C CA . ARG A 1 93 ? -19.970 -6.110 10.955 1.00 74.69 93 ARG A CA 1
ATOM 725 C C . ARG A 1 93 ? -19.479 -5.138 12.041 1.00 74.69 93 ARG A C 1
ATOM 727 O O . ARG A 1 93 ? -20.130 -5.030 13.071 1.00 74.69 93 ARG A O 1
ATOM 734 N N . GLN A 1 94 ? -18.369 -4.422 11.827 1.00 70.19 94 GLN A N 1
ATOM 735 C CA . GLN A 1 94 ? -17.692 -3.591 12.839 1.00 70.19 94 GLN A CA 1
ATOM 736 C C . GLN A 1 94 ? -17.582 -2.120 12.391 1.00 70.19 94 GLN A C 1
ATOM 738 O O . GLN A 1 94 ? -16.490 -1.564 12.268 1.00 70.19 94 GLN A O 1
ATOM 743 N N . LYS A 1 95 ? -18.732 -1.474 12.141 1.00 61.19 95 LYS A N 1
ATOM 744 C CA . LYS A 1 95 ? -18.814 -0.131 11.528 1.00 61.19 95 LYS A CA 1
ATOM 745 C C . LYS A 1 95 ? -18.002 0.951 12.264 1.00 61.19 95 LYS A C 1
ATOM 747 O O . LYS A 1 95 ? -17.334 1.739 11.607 1.00 61.19 95 LYS A O 1
ATOM 752 N N . GLY A 1 96 ? -17.991 0.953 13.602 1.00 62.62 96 GLY A N 1
ATOM 753 C CA . GLY A 1 96 ? -17.261 1.957 14.399 1.00 62.62 96 GLY A CA 1
ATOM 754 C C . GLY A 1 96 ? -15.734 1.780 14.428 1.00 62.62 96 GLY A C 1
ATOM 755 O O . GLY A 1 96 ? -15.001 2.741 14.665 1.00 62.62 96 GLY A O 1
ATOM 756 N N . ALA A 1 97 ? -15.237 0.570 14.156 1.00 68.19 97 ALA A N 1
ATOM 757 C CA . ALA A 1 97 ? -13.804 0.269 14.118 1.00 68.19 97 ALA A CA 1
ATOM 758 C C . ALA A 1 97 ? -13.221 0.404 12.699 1.00 68.19 97 ALA A C 1
ATOM 760 O O . ALA A 1 97 ? -12.034 0.694 12.544 1.00 68.19 97 ALA A O 1
ATOM 761 N N . LEU A 1 98 ? -14.065 0.269 11.665 1.00 74.06 98 LEU A N 1
ATOM 762 C CA . LEU A 1 98 ? -13.680 0.315 10.251 1.00 74.06 98 LEU A CA 1
ATOM 763 C C . LEU A 1 98 ? -12.839 1.551 9.903 1.00 74.06 98 LEU A C 1
ATOM 765 O O . LEU A 1 98 ? -11.819 1.411 9.238 1.00 74.06 98 LEU A O 1
ATOM 769 N N . TYR A 1 99 ? -13.216 2.739 10.388 1.00 74.12 99 TYR A N 1
ATOM 770 C CA . TYR A 1 99 ? -12.445 3.962 10.139 1.00 74.12 99 TYR A CA 1
ATOM 771 C C . TYR A 1 99 ? -11.018 3.880 10.696 1.00 74.12 99 TYR A C 1
ATOM 773 O O . TYR A 1 99 ? -10.071 4.215 9.993 1.00 74.12 99 TYR A O 1
ATOM 781 N N . ARG A 1 100 ? -10.842 3.390 11.932 1.00 73.69 100 ARG A N 1
ATOM 782 C CA . ARG A 1 100 ? -9.516 3.289 12.569 1.00 73.69 100 ARG A CA 1
ATOM 783 C C . ARG A 1 100 ? -8.631 2.281 11.845 1.00 73.69 100 ARG A C 1
ATOM 785 O O . ARG A 1 100 ? -7.476 2.578 11.556 1.00 73.69 100 ARG A O 1
ATOM 792 N N . HIS A 1 101 ? -9.182 1.119 11.503 1.00 75.62 101 HIS A N 1
ATOM 793 C CA . HIS A 1 101 ? -8.437 0.092 10.778 1.00 75.62 101 HIS A CA 1
ATOM 794 C C . HIS A 1 101 ? -8.125 0.526 9.337 1.00 75.62 101 HIS A C 1
ATOM 796 O O . HIS A 1 101 ? -7.047 0.227 8.829 1.00 75.62 101 HIS A O 1
ATOM 802 N N . PHE A 1 102 ? -9.021 1.275 8.682 1.00 77.62 102 PHE A N 1
ATOM 803 C CA . PHE A 1 102 ? -8.779 1.790 7.331 1.00 77.62 102 PHE A CA 1
ATOM 804 C C . PHE A 1 102 ? -7.753 2.927 7.337 1.00 77.62 102 PHE A C 1
ATOM 806 O O . PHE A 1 102 ? -6.897 2.993 6.459 1.00 77.62 102 PHE A O 1
ATOM 813 N N . PHE A 1 103 ? -7.777 3.780 8.362 1.00 76.56 103 PHE A N 1
ATOM 814 C CA . PHE A 1 103 ? -6.735 4.774 8.602 1.00 76.56 103 PHE A CA 1
ATOM 815 C C . PHE A 1 103 ? -5.371 4.104 8.796 1.00 76.56 103 PHE A C 1
ATOM 817 O O . PHE A 1 103 ? -4.393 4.504 8.165 1.00 76.56 103 PHE A O 1
ATOM 824 N N . ALA A 1 104 ? -5.307 3.046 9.613 1.00 75.44 104 ALA A N 1
ATOM 825 C CA . ALA A 1 104 ? -4.095 2.253 9.762 1.00 75.44 104 ALA A CA 1
ATOM 826 C C . ALA A 1 104 ? -3.651 1.690 8.405 1.00 75.44 104 ALA A C 1
ATOM 828 O O . ALA A 1 104 ? -2.513 1.911 8.013 1.00 75.44 104 ALA A O 1
ATOM 829 N N . LEU A 1 105 ? -4.548 1.079 7.626 1.00 78.25 105 LEU A N 1
ATOM 830 C CA . LEU A 1 105 ? -4.230 0.579 6.284 1.00 78.25 105 LEU A CA 1
ATOM 831 C C . LEU A 1 105 ? -3.652 1.673 5.366 1.00 78.25 105 LEU A C 1
ATOM 833 O O . LEU A 1 105 ? -2.646 1.439 4.697 1.00 78.25 105 LEU A O 1
ATOM 837 N N . ALA A 1 106 ? -4.232 2.875 5.361 1.00 78.62 106 ALA A N 1
ATOM 838 C CA . ALA A 1 106 ? -3.742 4.004 4.569 1.00 78.62 106 ALA A CA 1
ATOM 839 C C . ALA A 1 106 ? -2.317 4.428 4.972 1.00 78.62 106 ALA A C 1
ATOM 841 O O . ALA A 1 106 ? -1.482 4.702 4.109 1.00 78.62 106 ALA A O 1
ATOM 842 N N . MET A 1 107 ? -2.012 4.416 6.272 1.00 77.75 107 MET A N 1
ATOM 843 C CA . MET A 1 107 ? -0.666 4.677 6.794 1.00 77.75 107 MET A CA 1
ATOM 844 C C . MET A 1 107 ? 0.346 3.640 6.304 1.00 77.75 107 MET A C 1
ATOM 846 O O . MET A 1 107 ? 1.443 3.998 5.879 1.00 77.75 107 MET A O 1
ATOM 850 N N . ILE A 1 108 ? -0.034 2.360 6.314 1.00 78.44 108 ILE A N 1
ATOM 851 C CA . ILE A 1 108 ? 0.808 1.265 5.816 1.00 78.44 108 ILE A CA 1
ATOM 852 C C . ILE A 1 108 ? 1.108 1.452 4.330 1.00 78.44 108 ILE A C 1
ATOM 854 O O . ILE A 1 108 ? 2.258 1.323 3.915 1.00 78.44 108 ILE A O 1
ATOM 858 N N . LEU A 1 109 ? 0.093 1.797 3.535 1.00 78.56 109 LEU A N 1
ATOM 859 C CA . LEU A 1 109 ? 0.249 2.041 2.101 1.00 78.56 109 LEU A CA 1
ATOM 860 C C . LEU A 1 109 ? 1.164 3.240 1.811 1.00 78.56 109 LEU A C 1
ATOM 862 O O . LEU A 1 109 ? 1.984 3.167 0.897 1.00 78.56 109 LEU A O 1
ATOM 866 N N . LEU A 1 110 ? 1.077 4.315 2.600 1.00 81.56 110 LEU A N 1
ATOM 867 C CA . LEU A 1 110 ? 1.979 5.468 2.488 1.00 81.56 110 LEU A CA 1
ATOM 868 C C . LEU A 1 110 ? 3.431 5.086 2.787 1.00 81.56 110 LEU A C 1
ATOM 870 O O . LEU A 1 110 ? 4.321 5.415 2.005 1.00 81.56 110 LEU A O 1
ATOM 874 N N . ILE A 1 111 ? 3.668 4.335 3.862 1.00 80.94 111 ILE A N 1
ATOM 875 C CA . ILE A 1 111 ? 5.012 3.859 4.219 1.00 80.94 111 ILE A CA 1
ATOM 876 C C . ILE A 1 111 ? 5.557 2.944 3.129 1.00 80.94 111 ILE A C 1
ATOM 878 O O . ILE A 1 111 ? 6.703 3.108 2.709 1.00 80.94 111 ILE A O 1
ATOM 882 N N . ALA A 1 112 ? 4.725 2.036 2.618 1.00 78.94 112 ALA A N 1
ATOM 883 C CA . ALA A 1 112 ? 5.081 1.169 1.504 1.00 78.94 112 ALA A CA 1
ATOM 884 C C . ALA A 1 112 ? 5.502 1.975 0.275 1.00 78.94 112 ALA A C 1
ATOM 886 O O . ALA A 1 112 ? 6.527 1.685 -0.340 1.00 78.94 112 ALA A O 1
ATOM 887 N N . TYR A 1 113 ? 4.750 3.027 -0.047 1.00 80.56 113 TYR A N 1
ATOM 888 C CA . TYR A 1 113 ? 5.061 3.941 -1.138 1.00 80.56 113 TYR A CA 1
ATOM 889 C C . TYR A 1 113 ? 6.375 4.708 -0.912 1.00 80.56 113 TYR A C 1
ATOM 891 O O . TYR A 1 113 ? 7.191 4.823 -1.830 1.00 80.56 113 TYR A O 1
ATOM 899 N N . GLY A 1 114 ? 6.620 5.188 0.309 1.00 83.50 114 GLY A N 1
ATOM 900 C CA . GLY A 1 114 ? 7.855 5.889 0.665 1.00 83.50 114 GLY A CA 1
ATOM 901 C C . GLY A 1 114 ? 9.084 4.997 0.552 1.00 83.50 114 GLY A C 1
ATOM 902 O O . GLY A 1 114 ? 10.057 5.357 -0.113 1.00 83.50 114 GLY A O 1
ATOM 903 N N . LEU A 1 115 ? 9.012 3.796 1.128 1.00 80.69 115 LEU A N 1
ATOM 904 C CA . LEU A 1 115 ? 10.059 2.781 1.012 1.00 80.69 115 LEU A CA 1
ATOM 905 C C . LEU A 1 115 ? 10.266 2.352 -0.440 1.00 80.69 115 LEU A C 1
ATOM 907 O O . LEU A 1 115 ? 11.408 2.201 -0.872 1.00 80.69 115 LEU A O 1
ATOM 911 N N . TYR A 1 116 ? 9.182 2.214 -1.209 1.00 77.94 116 TYR A N 1
ATOM 912 C CA . TYR A 1 116 ? 9.259 1.919 -2.635 1.00 77.94 116 TYR A CA 1
ATOM 913 C C . TYR A 1 116 ? 10.079 2.973 -3.380 1.00 77.94 116 TYR A C 1
ATOM 915 O O . TYR A 1 116 ? 11.001 2.639 -4.129 1.00 77.94 116 TYR A O 1
ATOM 923 N N . GLY A 1 117 ? 9.782 4.251 -3.144 1.00 77.19 117 GLY A N 1
ATOM 924 C CA . GLY A 1 117 ? 10.535 5.359 -3.718 1.00 77.19 117 GLY A CA 1
ATOM 925 C C . GLY A 1 117 ? 12.016 5.295 -3.364 1.00 77.19 117 GLY A C 1
ATOM 926 O O . GLY A 1 117 ? 12.852 5.274 -4.263 1.00 77.19 117 GLY A O 1
ATOM 927 N N . LEU A 1 118 ? 12.334 5.202 -2.072 1.00 82.75 118 LEU A N 1
ATOM 928 C CA . LEU A 1 118 ? 13.715 5.225 -1.578 1.00 82.75 118 LEU A CA 1
ATOM 929 C C . LEU A 1 118 ? 14.563 4.059 -2.096 1.00 82.75 118 LEU A C 1
ATOM 931 O O . LEU A 1 118 ? 15.729 4.253 -2.422 1.00 82.75 118 LEU A O 1
ATOM 935 N N . LEU A 1 119 ? 13.984 2.864 -2.209 1.00 78.50 119 LEU A N 1
ATOM 936 C CA . LEU A 1 119 ? 14.704 1.671 -2.662 1.00 78.50 119 LEU A CA 1
ATOM 937 C C . LEU A 1 119 ? 14.843 1.589 -4.187 1.00 78.50 119 LEU A C 1
ATOM 939 O O . LEU A 1 119 ? 15.771 0.951 -4.674 1.00 78.50 119 LEU A O 1
ATOM 943 N N . THR A 1 120 ? 13.931 2.201 -4.949 1.00 75.69 120 THR A N 1
ATOM 944 C CA . THR A 1 120 ? 14.027 2.216 -6.421 1.00 75.69 120 THR A CA 1
ATOM 945 C C . THR A 1 120 ? 14.941 3.311 -6.955 1.00 75.69 120 THR A C 1
ATOM 947 O O . THR A 1 120 ? 15.283 3.266 -8.134 1.00 75.69 120 THR A O 1
ATOM 950 N N . LEU A 1 121 ? 15.327 4.286 -6.117 1.00 81.62 121 LEU A N 1
ATOM 951 C CA . LEU A 1 121 ? 16.172 5.428 -6.492 1.00 81.62 121 LEU A CA 1
ATOM 952 C C . LEU A 1 121 ? 15.700 6.097 -7.796 1.00 81.62 121 LEU A C 1
ATOM 954 O O . LEU A 1 121 ? 16.495 6.523 -8.630 1.00 81.62 121 LEU A O 1
ATOM 958 N N . SER A 1 122 ? 14.379 6.166 -7.994 1.00 77.56 122 SER A N 1
ATOM 959 C CA . SER A 1 122 ? 13.786 6.635 -9.242 1.00 77.56 122 SER A CA 1
ATOM 960 C C . SER A 1 122 ? 14.143 8.100 -9.511 1.00 77.56 122 SER A C 1
ATOM 962 O O . SER A 1 122 ? 13.777 8.981 -8.725 1.00 77.56 122 SER A O 1
ATOM 964 N N . VAL A 1 123 ? 14.797 8.354 -10.645 1.00 81.19 123 VAL A N 1
ATOM 965 C CA . VAL A 1 123 ? 15.089 9.690 -11.179 1.00 81.19 123 VAL A CA 1
ATOM 966 C C . VAL A 1 123 ? 14.396 9.826 -12.530 1.00 81.19 123 VAL A C 1
ATOM 968 O O . VAL A 1 123 ? 14.508 8.944 -13.379 1.00 81.19 123 VAL A O 1
ATOM 971 N N . TYR A 1 124 ? 13.681 10.928 -12.747 1.00 79.00 124 TYR A N 1
ATOM 972 C CA . TYR A 1 124 ? 13.033 11.206 -14.026 1.00 79.00 124 TYR A CA 1
ATOM 973 C C . TYR A 1 124 ? 13.373 12.611 -14.502 1.00 79.00 124 TYR A C 1
ATOM 975 O O . TYR A 1 124 ? 13.135 13.579 -13.787 1.00 79.00 124 TYR A O 1
ATOM 983 N N . ARG A 1 125 ? 13.948 12.723 -15.707 1.00 81.62 125 ARG A N 1
ATOM 984 C CA . ARG A 1 125 ? 14.397 14.001 -16.296 1.00 81.62 125 ARG A CA 1
ATOM 985 C C . ARG A 1 125 ? 15.264 14.841 -15.337 1.00 81.62 125 ARG A C 1
ATOM 987 O O . ARG A 1 125 ? 15.079 16.044 -15.220 1.00 81.62 125 ARG A O 1
ATOM 994 N N . GLY A 1 126 ? 16.176 14.188 -14.613 1.00 82.62 126 GLY A N 1
ATOM 995 C CA . GLY A 1 126 ? 17.045 14.835 -13.619 1.00 82.62 126 GLY A CA 1
ATOM 996 C C . GLY A 1 126 ? 16.376 15.150 -12.275 1.00 82.62 126 GLY A C 1
ATOM 997 O O . GLY A 1 126 ? 17.059 15.573 -11.349 1.00 82.62 126 GLY A O 1
ATOM 998 N N . ILE A 1 127 ? 15.070 14.903 -12.126 1.00 84.06 127 ILE A N 1
ATOM 999 C CA . ILE A 1 127 ? 14.339 15.120 -10.875 1.00 84.06 127 ILE A CA 1
ATOM 1000 C C . ILE A 1 127 ? 14.422 13.849 -10.015 1.00 84.06 127 ILE A C 1
ATOM 1002 O O . ILE A 1 127 ? 13.970 12.785 -10.460 1.00 84.06 127 ILE A O 1
ATOM 1006 N N . PRO A 1 128 ? 14.957 13.922 -8.7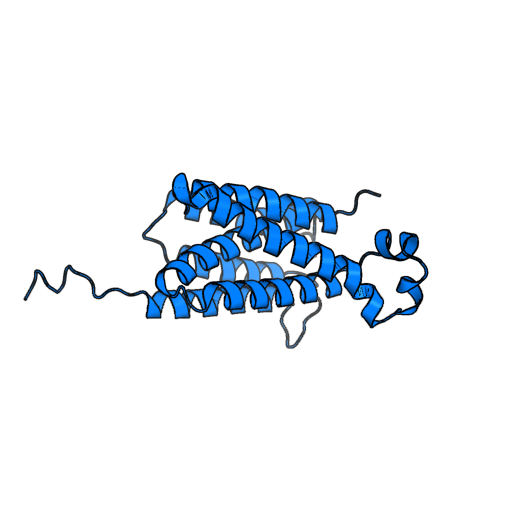82 1.00 85.62 128 PRO A N 1
ATOM 1007 C CA . PRO A 1 128 ? 15.073 12.776 -7.885 1.00 85.62 128 PRO A CA 1
ATOM 1008 C C . PRO A 1 128 ? 13.721 12.450 -7.232 1.00 85.62 128 PRO A C 1
ATOM 1010 O O . PRO A 1 128 ? 13.472 12.759 -6.067 1.00 85.62 128 PRO A O 1
ATOM 1013 N N . LEU A 1 129 ? 12.827 11.805 -7.989 1.00 85.00 129 LEU A N 1
ATOM 1014 C CA . LEU A 1 129 ? 11.480 11.438 -7.532 1.00 85.00 129 LEU A CA 1
ATOM 1015 C C . LEU A 1 129 ? 11.497 10.605 -6.244 1.00 85.00 129 LEU A C 1
ATOM 1017 O O . LEU A 1 129 ? 10.596 10.752 -5.422 1.00 85.00 129 LEU A O 1
ATOM 1021 N N . PHE A 1 130 ? 12.523 9.776 -6.028 1.00 83.00 130 PHE A N 1
ATOM 1022 C CA . PHE A 1 130 ? 12.651 8.967 -4.810 1.00 83.00 130 PHE A CA 1
ATOM 1023 C C . PHE A 1 130 ? 12.636 9.797 -3.517 1.00 83.00 130 PHE A C 1
ATOM 1025 O O . PHE A 1 130 ? 12.078 9.341 -2.520 1.00 83.00 130 PHE A O 1
ATOM 1032 N N . VAL A 1 131 ? 13.189 11.017 -3.536 1.00 86.62 131 VAL A N 1
ATOM 1033 C CA . VAL A 1 131 ? 13.208 11.921 -2.373 1.00 86.62 131 VAL A CA 1
ATOM 1034 C C . VAL A 1 131 ? 11.792 12.377 -2.049 1.00 86.62 131 VAL A C 1
ATOM 1036 O O . VAL A 1 131 ? 11.358 12.281 -0.905 1.00 86.62 131 VAL A O 1
ATOM 1039 N N . PHE A 1 132 ? 11.038 12.806 -3.062 1.00 87.12 132 PHE A N 1
ATOM 1040 C CA . PHE A 1 132 ? 9.652 13.240 -2.891 1.00 87.12 132 PHE A CA 1
ATOM 1041 C C . PHE A 1 132 ? 8.748 12.090 -2.443 1.00 87.12 132 PHE A C 1
ATOM 1043 O O . PHE A 1 132 ? 7.920 12.268 -1.551 1.00 87.12 132 PHE A O 1
ATOM 1050 N N . LYS A 1 133 ? 8.939 10.894 -3.015 1.00 86.44 133 LYS A N 1
ATOM 1051 C CA . LYS A 1 133 ? 8.233 9.675 -2.598 1.00 86.44 133 LYS A CA 1
ATOM 1052 C C . LYS A 1 133 ? 8.523 9.332 -1.142 1.00 86.44 133 LYS A C 1
ATOM 1054 O O . LYS A 1 133 ? 7.585 9.100 -0.388 1.00 86.44 133 LYS A O 1
ATOM 1059 N N . GLY A 1 134 ? 9.794 9.354 -0.743 1.00 85.19 134 GLY A N 1
ATOM 1060 C CA . GLY A 1 134 ? 10.216 9.131 0.638 1.00 85.19 134 GLY A CA 1
ATOM 1061 C C . GLY A 1 134 ? 9.633 10.166 1.598 1.00 85.19 134 GLY A C 1
ATOM 1062 O O . GLY A 1 134 ? 9.078 9.792 2.628 1.00 85.19 134 GLY A O 1
ATOM 1063 N N . LEU A 1 135 ? 9.677 11.453 1.235 1.00 86.69 135 LEU A N 1
ATOM 1064 C CA . LEU A 1 135 ? 9.070 12.530 2.017 1.00 86.69 135 LEU A CA 1
ATOM 1065 C C . LEU A 1 135 ? 7.572 12.295 2.197 1.00 86.69 135 LEU A C 1
ATOM 1067 O O . LEU A 1 135 ? 7.111 12.214 3.327 1.00 86.69 135 LEU A O 1
ATOM 1071 N N . VAL A 1 136 ? 6.803 12.110 1.125 1.00 86.50 136 VAL A N 1
ATOM 1072 C CA . VAL A 1 136 ? 5.353 11.909 1.262 1.00 86.50 136 VAL A CA 1
ATOM 1073 C C . VAL A 1 136 ? 5.031 10.611 2.001 1.00 86.50 136 VAL A C 1
ATOM 1075 O O . VAL A 1 136 ? 4.191 10.607 2.896 1.00 86.50 136 VAL A O 1
ATOM 1078 N N . GLY A 1 137 ? 5.722 9.522 1.680 1.00 83.88 137 GLY A N 1
ATOM 1079 C CA . GLY A 1 137 ? 5.437 8.208 2.243 1.00 83.88 137 GLY A CA 1
ATOM 1080 C C . GLY A 1 137 ? 5.908 7.993 3.681 1.00 83.88 137 GLY A C 1
ATOM 1081 O O . GLY A 1 137 ? 5.390 7.102 4.338 1.00 83.88 137 GLY A O 1
ATOM 1082 N N . LEU A 1 138 ? 6.848 8.786 4.204 1.00 82.75 138 LEU A N 1
ATOM 1083 C CA . LEU A 1 138 ? 7.348 8.633 5.581 1.00 82.75 138 LEU A CA 1
ATOM 1084 C C . LEU A 1 138 ? 7.025 9.838 6.472 1.00 82.75 138 LEU A C 1
ATOM 1086 O O . LEU A 1 138 ? 6.663 9.654 7.635 1.00 82.75 138 LEU A O 1
ATOM 1090 N N . LEU A 1 139 ? 7.095 11.062 5.937 1.00 83.00 139 LEU A N 1
ATOM 1091 C CA . LEU A 1 139 ? 6.815 12.280 6.700 1.00 83.00 139 LEU A CA 1
ATOM 1092 C C . LEU A 1 139 ? 5.329 12.386 7.049 1.00 83.00 139 LEU A C 1
ATOM 1094 O O . LEU A 1 139 ? 5.003 12.710 8.185 1.00 83.00 139 LEU A O 1
ATOM 1098 N N . PHE A 1 140 ? 4.415 12.092 6.117 1.00 80.06 140 PHE A N 1
ATOM 1099 C CA . PHE A 1 140 ? 2.980 12.177 6.413 1.00 80.06 140 PHE A CA 1
ATOM 1100 C C . PHE A 1 140 ? 2.540 11.166 7.467 1.00 80.06 140 PHE A C 1
ATOM 1102 O O . PHE A 1 140 ? 1.872 11.587 8.407 1.00 80.06 140 PHE A O 1
ATOM 1109 N N . PRO A 1 141 ? 2.945 9.883 7.404 1.00 76.38 141 PRO A N 1
ATOM 1110 C CA . PRO A 1 141 ? 2.714 8.962 8.508 1.00 76.38 141 PRO A CA 1
ATOM 1111 C C . PRO A 1 141 ? 3.287 9.457 9.836 1.00 76.38 141 PRO A C 1
ATOM 1113 O O . PRO A 1 141 ? 2.623 9.375 10.864 1.00 76.38 141 PRO A O 1
ATOM 1116 N N . PHE A 1 142 ? 4.480 10.049 9.833 1.00 77.25 142 PHE A N 1
ATOM 1117 C CA . PHE A 1 142 ? 5.053 10.633 11.044 1.00 77.25 142 PHE A CA 1
ATOM 1118 C C . PHE A 1 142 ? 4.242 11.829 11.586 1.00 77.25 142 PHE A C 1
ATOM 1120 O O . PHE A 1 142 ? 4.024 11.943 12.792 1.00 77.25 142 PHE A O 1
ATOM 1127 N N . LEU A 1 143 ? 3.750 12.714 10.717 1.00 75.94 143 LEU A N 1
ATOM 1128 C CA . LEU A 1 143 ? 2.924 13.862 11.109 1.00 75.94 143 LEU A CA 1
ATOM 1129 C C . LEU A 1 143 ? 1.537 13.427 11.596 1.00 75.94 143 LEU A C 1
ATOM 1131 O O . LEU A 1 143 ? 1.071 13.894 12.635 1.00 75.94 143 LEU A O 1
ATOM 1135 N N . LEU A 1 144 ? 0.912 12.481 10.894 1.00 74.62 144 LEU A N 1
ATOM 1136 C CA . LEU A 1 144 ? -0.347 11.848 11.288 1.00 74.62 144 LEU A CA 1
ATOM 1137 C C . LEU A 1 144 ? -0.207 11.137 12.640 1.00 74.62 144 LEU A C 1
ATOM 1139 O O . LEU A 1 144 ? -1.107 11.220 13.476 1.00 74.62 144 LEU A O 1
ATOM 1143 N N . TRP A 1 145 ? 0.944 10.504 12.891 1.00 68.94 145 TRP A N 1
ATOM 1144 C CA . TRP A 1 145 ? 1.279 9.929 14.191 1.00 68.94 145 TRP A CA 1
ATOM 1145 C C . TRP A 1 145 ? 1.315 10.994 15.294 1.00 68.94 145 TRP A C 1
ATOM 1147 O O . TRP A 1 145 ? 0.708 10.809 16.350 1.00 68.94 145 TRP A O 1
ATOM 1157 N N . ARG A 1 146 ? 1.969 12.133 15.044 1.00 70.00 146 ARG A N 1
ATOM 1158 C CA . ARG A 1 146 ? 2.136 13.206 16.035 1.00 70.00 146 ARG A CA 1
ATOM 1159 C C . ARG A 1 146 ? 0.853 13.995 16.321 1.00 70.00 146 ARG A C 1
ATOM 1161 O O . ARG A 1 146 ? 0.713 14.523 17.422 1.00 70.00 146 ARG A O 1
ATOM 1168 N N . HIS A 1 147 ? -0.072 14.100 15.365 1.00 67.06 147 HIS A N 1
ATOM 1169 C CA . HIS A 1 147 ? -1.288 14.923 15.499 1.00 67.06 147 HIS A CA 1
ATOM 1170 C C . HIS A 1 147 ? -2.587 14.150 15.773 1.00 67.06 147 HIS A C 1
ATOM 1172 O O . HIS A 1 147 ? -3.627 14.784 15.917 1.00 67.06 147 HIS A O 1
ATOM 1178 N N . SER A 1 148 ? -2.498 12.822 15.929 1.00 54.06 148 SER A N 1
ATOM 1179 C CA . SER A 1 148 ? -3.406 11.810 16.521 1.00 54.06 148 SER A CA 1
ATOM 1180 C C . SER A 1 148 ? -4.948 11.948 16.469 1.00 54.06 148 SER A C 1
ATOM 1182 O O . SER A 1 148 ? -5.598 10.906 16.446 1.00 54.06 148 SER A O 1
ATOM 1184 N N . ARG A 1 149 ? -5.600 13.121 16.458 1.00 52.59 149 ARG A N 1
ATOM 1185 C CA . ARG A 1 149 ? -7.075 13.227 16.543 1.00 52.59 149 ARG A CA 1
ATOM 1186 C C . ARG A 1 149 ? -7.764 14.385 15.802 1.00 52.59 149 ARG A C 1
ATOM 1188 O O . ARG A 1 149 ? -8.986 14.352 15.729 1.00 52.59 149 ARG A O 1
ATOM 1195 N N . SER A 1 150 ? -7.054 15.375 15.257 1.00 50.00 150 SER A N 1
ATOM 1196 C CA . SER A 1 150 ? -7.693 16.597 14.708 1.00 50.00 150 SER A CA 1
ATOM 1197 C C . SER A 1 150 ? -7.584 16.751 13.189 1.00 50.00 150 SER A C 1
ATOM 1199 O O . SER A 1 150 ? -8.497 17.262 12.542 1.00 50.00 150 SER A O 1
ATOM 1201 N N . ASP A 1 151 ? -6.488 16.291 12.586 1.00 56.78 151 ASP A N 1
ATOM 1202 C CA . ASP A 1 151 ? -6.113 16.817 11.274 1.00 56.78 151 ASP A CA 1
ATOM 1203 C C . ASP A 1 151 ? -6.509 15.874 10.142 1.00 56.78 151 ASP A C 1
ATOM 1205 O O . ASP A 1 151 ? -5.679 15.279 9.450 1.00 56.78 151 ASP A O 1
ATOM 1209 N N . TYR A 1 152 ? -7.823 15.800 9.915 1.00 60.47 152 TYR A N 1
ATOM 1210 C CA . TYR A 1 152 ? -8.447 15.134 8.763 1.00 60.47 152 TYR A CA 1
ATOM 1211 C C . TYR A 1 152 ? -7.908 15.628 7.408 1.00 60.47 152 TYR A C 1
ATOM 1213 O O . TYR A 1 152 ? -8.126 14.978 6.392 1.00 60.47 152 TYR A O 1
ATOM 1221 N N . ILE A 1 153 ? -7.194 16.758 7.390 1.00 66.56 153 ILE A N 1
ATOM 1222 C CA . ILE A 1 153 ? -6.629 17.411 6.203 1.00 66.56 153 ILE A CA 1
ATOM 1223 C C . ILE A 1 153 ? -5.320 16.741 5.740 1.00 66.56 153 ILE A C 1
ATOM 1225 O O . ILE A 1 153 ? -5.007 16.745 4.548 1.00 66.56 153 ILE A O 1
ATOM 1229 N N . LEU A 1 154 ? -4.572 16.103 6.648 1.00 71.25 154 LEU A N 1
ATOM 1230 C CA . LEU A 1 154 ? -3.258 15.522 6.337 1.00 71.25 154 LEU A CA 1
ATOM 1231 C C . LEU A 1 154 ? -3.341 14.324 5.376 1.00 71.25 154 LEU A C 1
ATOM 1233 O O . LEU A 1 154 ? -2.454 14.142 4.549 1.00 71.25 154 LEU A O 1
ATOM 1237 N N . LEU A 1 155 ? -4.411 13.532 5.433 1.00 71.81 155 LEU A N 1
ATOM 1238 C CA . LEU A 1 155 ? -4.653 12.414 4.511 1.00 71.81 155 LEU A CA 1
ATOM 1239 C C . LEU A 1 155 ? -4.986 12.847 3.069 1.00 71.81 155 LEU A C 1
ATOM 1241 O O . LEU A 1 155 ? -4.347 12.333 2.151 1.00 71.81 155 LEU A O 1
ATOM 1245 N N . PRO A 1 156 ? -5.924 13.788 2.835 1.00 74.06 156 PRO A N 1
ATOM 1246 C CA . PRO A 1 156 ? -6.129 14.412 1.529 1.00 74.06 156 PRO A CA 1
ATOM 1247 C C . PRO A 1 156 ? -4.839 14.994 0.949 1.00 74.06 156 PRO A C 1
ATOM 1249 O O . PRO A 1 156 ? -4.543 14.787 -0.225 1.00 74.06 156 PRO A O 1
ATOM 1252 N N . LEU A 1 157 ? -4.048 15.684 1.780 1.00 79.50 157 LEU A N 1
ATOM 1253 C CA . LEU A 1 157 ? -2.754 16.236 1.379 1.00 79.50 157 LEU A CA 1
ATOM 1254 C C . LEU A 1 157 ? -1.762 15.135 0.991 1.00 79.50 157 LEU A C 1
ATOM 1256 O O . LEU A 1 157 ? -1.093 15.261 -0.033 1.00 79.50 157 LEU A O 1
ATOM 1260 N N . ALA A 1 158 ? -1.695 14.041 1.756 1.00 80.38 158 ALA A N 1
ATOM 1261 C CA . ALA A 1 158 ? -0.848 12.898 1.433 1.00 80.38 158 ALA A CA 1
ATOM 1262 C C . ALA A 1 158 ? -1.264 12.257 0.100 1.00 80.38 158 ALA A C 1
ATOM 1264 O O . ALA A 1 158 ? -0.420 12.033 -0.766 1.00 80.38 158 ALA A O 1
ATOM 1265 N N . ALA A 1 159 ? -2.563 12.016 -0.102 1.00 81.06 159 ALA A N 1
ATOM 1266 C CA . ALA A 1 159 ? -3.096 11.447 -1.338 1.00 81.06 159 ALA A CA 1
ATOM 1267 C C . ALA A 1 159 ? -2.853 12.369 -2.544 1.00 81.06 159 ALA A C 1
ATOM 1269 O O . ALA A 1 159 ? -2.378 11.907 -3.582 1.00 81.06 159 ALA A O 1
ATOM 1270 N N . GLY A 1 160 ? -3.094 13.675 -2.396 1.00 83.12 160 GLY A N 1
ATOM 1271 C CA . GLY A 1 160 ? -2.784 14.680 -3.414 1.00 83.12 160 GLY A CA 1
ATOM 1272 C C . GLY A 1 160 ? -1.290 14.742 -3.736 1.00 83.12 160 GLY A C 1
ATOM 1273 O O . GLY A 1 160 ? -0.916 14.785 -4.906 1.00 83.12 160 GLY A O 1
ATOM 1274 N N . GLY A 1 161 ? -0.432 14.652 -2.717 1.00 84.38 161 GLY A N 1
ATOM 1275 C CA . GLY A 1 161 ? 1.019 14.568 -2.871 1.00 84.38 161 GLY A CA 1
ATOM 1276 C C . GLY A 1 161 ? 1.458 13.329 -3.652 1.00 84.38 161 GLY A C 1
ATOM 1277 O O . GLY A 1 161 ? 2.257 13.448 -4.579 1.00 84.38 161 GLY A O 1
ATOM 1278 N N . VAL A 1 162 ? 0.901 12.151 -3.345 1.00 85.69 162 VAL A N 1
ATOM 1279 C CA . VAL A 1 162 ? 1.150 10.918 -4.115 1.00 85.69 162 VAL A CA 1
ATOM 1280 C C . VAL A 1 162 ? 0.719 11.099 -5.571 1.00 85.69 162 VAL A C 1
ATOM 1282 O O . VAL A 1 162 ? 1.501 10.803 -6.474 1.00 85.69 162 VAL A O 1
ATOM 1285 N N . VAL A 1 163 ? -0.484 11.632 -5.810 1.00 84.88 163 VAL A N 1
ATOM 1286 C CA . VAL A 1 163 ? -1.000 11.852 -7.170 1.0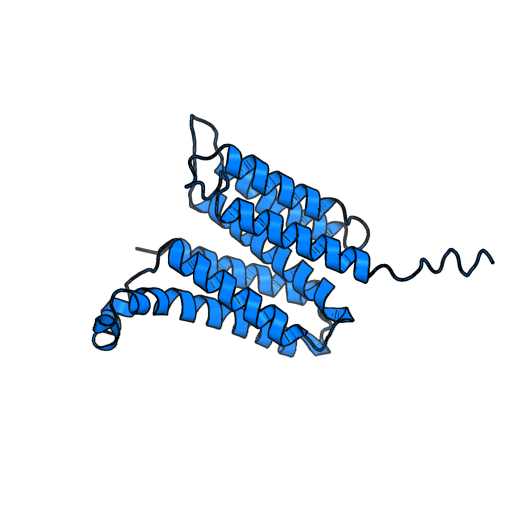0 84.88 163 VAL A CA 1
ATOM 1287 C C . VAL A 1 163 ? -0.104 12.804 -7.960 1.00 84.88 163 VAL A C 1
ATOM 1289 O O . VAL A 1 163 ? 0.236 12.506 -9.107 1.00 84.88 163 VAL A O 1
ATOM 1292 N N . PHE A 1 164 ? 0.314 13.910 -7.345 1.00 84.88 164 PHE A N 1
ATOM 1293 C CA . PHE A 1 164 ? 1.195 14.900 -7.957 1.00 84.88 164 PHE A CA 1
ATOM 1294 C C . PHE A 1 164 ? 2.574 14.319 -8.289 1.00 84.88 164 PHE A C 1
ATOM 1296 O O . PHE A 1 164 ? 3.039 14.452 -9.419 1.00 84.88 164 PHE A O 1
ATOM 1303 N N . ILE A 1 165 ? 3.211 13.617 -7.346 1.00 84.19 165 ILE A N 1
ATOM 1304 C CA . ILE A 1 165 ? 4.536 13.012 -7.558 1.00 84.19 165 ILE A CA 1
ATOM 1305 C C . ILE A 1 165 ? 4.493 11.966 -8.673 1.00 84.19 165 ILE A C 1
ATOM 1307 O O . ILE A 1 165 ? 5.377 11.937 -9.528 1.00 84.19 165 ILE A O 1
ATOM 1311 N N . GLU A 1 166 ? 3.465 11.119 -8.695 1.00 82.56 166 GLU A N 1
ATOM 1312 C CA . GLU A 1 166 ? 3.303 10.115 -9.748 1.00 82.56 166 GLU A CA 1
ATOM 1313 C C . GLU A 1 166 ? 3.007 10.748 -11.118 1.00 82.56 166 GLU A C 1
ATOM 1315 O O . GLU A 1 166 ? 3.425 10.202 -12.138 1.00 82.56 166 GLU A O 1
ATOM 1320 N N . ALA A 1 167 ? 2.374 11.928 -11.166 1.00 80.88 167 ALA A N 1
ATOM 1321 C CA . ALA A 1 167 ? 2.137 12.655 -12.417 1.00 80.88 167 ALA A CA 1
ATOM 1322 C C . ALA A 1 167 ? 3.439 13.166 -13.056 1.00 80.88 167 ALA A C 1
ATOM 1324 O O . ALA A 1 167 ? 3.517 13.289 -14.282 1.00 80.88 167 ALA A O 1
ATOM 1325 N N . LEU A 1 168 ? 4.462 13.425 -12.235 1.00 79.81 168 LEU A N 1
ATOM 1326 C CA . LEU A 1 168 ? 5.798 13.806 -12.691 1.00 79.81 168 LEU A CA 1
ATOM 1327 C C . LEU A 1 168 ? 6.592 12.616 -13.250 1.00 79.81 168 LEU A C 1
ATOM 1329 O O . LEU A 1 168 ? 7.599 12.840 -13.914 1.00 79.81 168 LEU A O 1
ATOM 1333 N N . GLY A 1 169 ? 6.181 11.370 -12.992 1.00 73.25 169 GLY A N 1
ATOM 1334 C CA . GLY A 1 169 ? 6.887 10.163 -13.426 1.00 73.25 169 GLY A CA 1
ATOM 1335 C C . GLY A 1 169 ? 6.437 9.606 -14.790 1.00 73.25 169 GLY A C 1
ATOM 1336 O O . GLY A 1 169 ? 5.374 9.960 -15.303 1.00 73.25 169 GLY A O 1
ATOM 1337 N N . PRO A 1 170 ? 7.212 8.673 -15.380 1.00 65.75 170 PRO A N 1
ATOM 1338 C CA . PRO A 1 170 ? 6.906 8.038 -16.668 1.00 65.75 170 PRO A CA 1
ATOM 1339 C C . PRO A 1 170 ? 5.900 6.876 -16.567 1.00 65.75 170 PRO A C 1
ATOM 1341 O O . PRO A 1 170 ? 5.886 6.002 -17.429 1.00 65.75 170 PRO A O 1
ATOM 1344 N N . GLY A 1 171 ? 5.101 6.802 -15.498 1.00 61.34 171 GLY A N 1
ATOM 1345 C CA . GLY A 1 171 ? 4.279 5.625 -15.209 1.00 61.34 171 GLY A CA 1
ATOM 1346 C C . GLY A 1 171 ? 3.300 5.277 -16.335 1.00 61.34 171 GLY A C 1
ATOM 1347 O O . GLY A 1 171 ? 2.773 6.163 -17.006 1.00 61.34 171 GLY A O 1
ATOM 1348 N N . MET A 1 172 ? 3.036 3.978 -16.524 1.00 56.66 172 MET A N 1
ATOM 1349 C CA . MET A 1 172 ? 1.986 3.513 -17.434 1.00 56.66 172 MET A CA 1
ATOM 1350 C C . MET A 1 172 ? 0.643 4.102 -17.003 1.00 56.66 172 MET A C 1
ATOM 1352 O O . MET A 1 172 ? 0.196 3.896 -15.872 1.00 56.66 172 MET A O 1
ATOM 1356 N N . ARG A 1 173 ? 0.023 4.855 -17.911 1.00 62.28 173 ARG A N 1
ATOM 1357 C CA . ARG A 1 173 ? -1.227 5.570 -17.663 1.00 62.28 173 ARG A CA 1
ATOM 1358 C C . ARG A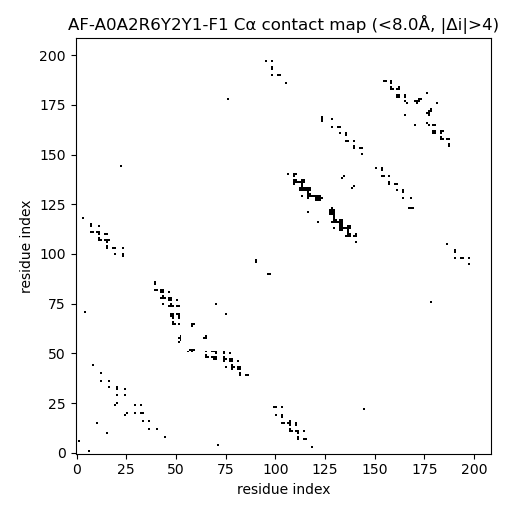 1 173 ? -2.393 4.732 -18.163 1.00 62.28 173 ARG A C 1
ATOM 1360 O O . ARG A 1 173 ? -2.529 4.512 -19.362 1.00 62.28 173 ARG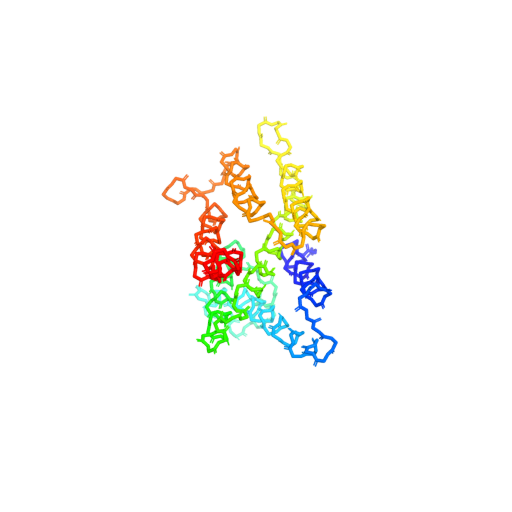 A O 1
ATOM 1367 N N . TRP A 1 174 ? -3.254 4.308 -17.252 1.00 47.72 174 TRP A N 1
ATOM 1368 C CA . TRP A 1 174 ? -4.560 3.754 -17.570 1.00 47.72 174 TRP A CA 1
ATOM 1369 C C . TRP A 1 174 ? -5.607 4.849 -17.354 1.00 47.72 174 TRP A C 1
ATOM 1371 O O . TRP A 1 174 ? -5.745 5.368 -16.246 1.00 47.72 174 TRP A O 1
ATOM 1381 N N . TYR A 1 175 ? -6.280 5.269 -18.430 1.00 54.31 175 TYR A N 1
ATOM 1382 C CA . TYR A 1 175 ? -7.147 6.460 -18.438 1.00 54.31 175 TYR A CA 1
ATOM 1383 C C . TYR A 1 17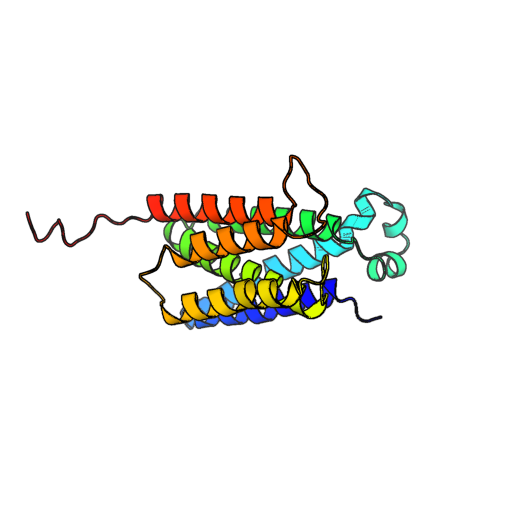5 ? -6.445 7.742 -17.949 1.00 54.31 175 TYR A C 1
ATOM 1385 O O . TYR A 1 175 ? -7.017 8.555 -17.233 1.00 54.31 175 TYR A O 1
ATOM 1393 N N . GLY A 1 176 ? -5.172 7.922 -18.317 1.00 56.91 176 GLY A N 1
ATOM 1394 C CA . GLY A 1 176 ? -4.399 9.116 -17.952 1.00 56.91 176 GLY A CA 1
ATOM 1395 C C . GLY A 1 176 ? -3.752 9.082 -16.561 1.00 56.91 176 GLY A C 1
ATOM 1396 O O . GLY A 1 176 ? -2.928 9.953 -16.290 1.00 56.91 176 GLY A O 1
ATOM 1397 N N . LEU A 1 177 ? -4.032 8.065 -15.733 1.00 64.06 177 LEU A N 1
ATOM 1398 C CA . LEU A 1 177 ? -3.492 7.915 -14.375 1.00 64.06 177 LEU A CA 1
ATOM 1399 C C . LEU A 1 177 ? -2.769 6.572 -14.170 1.00 64.06 177 LEU A C 1
ATOM 1401 O O . LEU A 1 177 ? -3.127 5.559 -14.768 1.00 64.06 177 LEU A O 1
ATOM 1405 N N . THR A 1 178 ? -1.748 6.535 -13.316 1.00 76.25 178 THR A N 1
ATOM 1406 C CA . THR A 1 178 ? -1.066 5.296 -12.912 1.00 76.25 178 THR A CA 1
ATOM 1407 C C . THR A 1 178 ? -1.910 4.505 -11.910 1.00 76.25 178 THR A C 1
ATOM 1409 O O . THR A 1 178 ? -2.790 5.049 -11.241 1.00 76.25 178 THR A O 1
ATOM 1412 N N . LEU A 1 179 ? -1.633 3.207 -11.754 1.00 72.62 179 LEU A N 1
ATOM 1413 C CA . LEU A 1 179 ? -2.313 2.363 -10.758 1.00 72.62 179 LEU A CA 1
ATOM 1414 C C . LEU A 1 179 ? -2.139 2.908 -9.327 1.00 72.62 179 LEU A C 1
ATOM 1416 O O . LEU A 1 179 ? -3.057 2.832 -8.516 1.00 72.62 179 LEU A O 1
ATOM 1420 N N . VAL A 1 180 ? -0.988 3.525 -9.040 1.00 76.25 180 VAL A N 1
ATOM 1421 C CA . VAL A 1 180 ? -0.710 4.189 -7.758 1.00 76.25 180 VAL A CA 1
ATOM 1422 C C . VAL A 1 180 ? -1.584 5.434 -7.582 1.00 76.25 180 VAL A C 1
ATOM 1424 O O . VAL A 1 180 ? -2.124 5.644 -6.499 1.00 76.25 180 VAL A O 1
ATOM 1427 N N . GLN A 1 181 ? -1.785 6.225 -8.642 1.00 78.38 181 GLN A N 1
ATOM 1428 C CA . GLN A 1 181 ? -2.683 7.387 -8.615 1.00 78.38 181 GLN A CA 1
ATOM 1429 C C . GLN A 1 181 ? -4.138 6.970 -8.389 1.00 78.38 181 GLN A C 1
ATOM 1431 O O . GLN A 1 181 ? -4.812 7.546 -7.537 1.00 78.38 181 GLN A O 1
ATOM 1436 N N . TRP A 1 182 ? -4.604 5.930 -9.086 1.00 79.50 182 TRP A N 1
ATOM 1437 C CA . TRP A 1 182 ? -5.932 5.353 -8.861 1.00 79.50 182 TRP A CA 1
ATOM 1438 C C . TRP A 1 182 ? -6.101 4.843 -7.427 1.00 79.50 182 TRP A C 1
ATOM 1440 O O . TRP A 1 182 ? -7.106 5.141 -6.783 1.00 79.50 182 TRP A O 1
ATOM 1450 N N . GLY A 1 183 ? -5.103 4.130 -6.901 1.00 80.12 183 GLY A N 1
ATOM 1451 C CA . GLY A 1 183 ? -5.101 3.654 -5.519 1.00 80.12 183 GLY A CA 1
ATOM 1452 C C . GLY A 1 183 ? -5.152 4.793 -4.498 1.00 80.12 183 GLY A C 1
ATOM 1453 O O . GLY A 1 183 ? -5.950 4.739 -3.565 1.00 80.12 183 GLY A O 1
ATOM 1454 N N . ALA A 1 184 ? -4.361 5.851 -4.696 1.00 81.38 184 ALA A N 1
ATOM 1455 C CA . ALA A 1 184 ? -4.352 7.022 -3.819 1.00 81.38 184 ALA A CA 1
ATOM 1456 C C . ALA A 1 184 ? -5.707 7.746 -3.805 1.00 81.38 184 ALA A C 1
ATOM 1458 O O . ALA A 1 184 ? -6.215 8.082 -2.734 1.00 81.38 184 ALA A O 1
ATOM 1459 N N . LEU A 1 185 ? -6.325 7.930 -4.977 1.00 83.06 185 LEU A N 1
ATOM 1460 C CA . LEU A 1 185 ? -7.662 8.519 -5.097 1.00 83.06 185 LEU A CA 1
ATOM 1461 C C . LEU A 1 185 ? -8.728 7.651 -4.423 1.00 83.06 185 LEU A C 1
ATOM 1463 O O . LEU A 1 185 ? -9.570 8.174 -3.697 1.00 83.06 185 LEU A O 1
ATOM 1467 N N . LEU A 1 186 ? -8.677 6.331 -4.614 1.00 84.44 186 LEU A N 1
ATOM 1468 C CA . LEU A 1 186 ? -9.617 5.403 -3.988 1.00 84.44 186 LEU A CA 1
ATOM 1469 C C . LEU A 1 186 ? -9.519 5.454 -2.457 1.00 84.44 186 LEU A C 1
ATOM 1471 O O . LEU A 1 186 ? -10.538 5.586 -1.780 1.00 84.44 186 LEU A O 1
ATOM 1475 N N . VAL A 1 187 ? -8.300 5.390 -1.911 1.00 81.44 187 VAL A N 1
ATOM 1476 C CA . VAL A 1 187 ? -8.054 5.497 -0.463 1.00 81.44 187 VAL A CA 1
ATOM 1477 C C . VAL A 1 187 ? -8.586 6.824 0.075 1.00 81.44 187 VAL A C 1
ATOM 1479 O O . VAL A 1 187 ? -9.258 6.838 1.107 1.00 81.44 187 VAL A O 1
ATOM 1482 N N . TYR A 1 188 ? -8.353 7.922 -0.646 1.00 82.19 188 TYR A N 1
ATOM 1483 C CA . TYR A 1 188 ? -8.870 9.237 -0.284 1.00 82.19 188 TYR A CA 1
ATOM 1484 C C . TYR A 1 188 ? -10.403 9.281 -0.243 1.00 82.19 188 TYR A C 1
ATOM 1486 O O . TYR A 1 188 ? -10.975 9.697 0.765 1.00 82.19 188 TYR A O 1
ATOM 1494 N N . VAL A 1 189 ? -11.077 8.812 -1.297 1.00 83.50 189 VAL A N 1
ATOM 1495 C CA . VAL A 1 189 ? -12.547 8.804 -1.375 1.00 83.50 189 VAL A CA 1
ATOM 1496 C C . VAL A 1 189 ? -13.148 7.966 -0.250 1.00 83.50 189 VAL A C 1
ATOM 1498 O O . VAL A 1 189 ? -14.087 8.410 0.409 1.00 83.50 189 VAL A O 1
ATOM 1501 N N . ILE A 1 190 ? -12.592 6.782 0.020 1.00 81.19 190 ILE A N 1
ATOM 1502 C CA . ILE A 1 190 ? -13.079 5.916 1.099 1.00 81.19 190 ILE A CA 1
ATOM 1503 C C . ILE A 1 190 ? -12.908 6.598 2.460 1.00 81.19 190 ILE A C 1
ATOM 1505 O O . ILE A 1 190 ? -13.839 6.589 3.261 1.00 81.19 190 ILE A O 1
ATOM 1509 N N . LEU A 1 191 ? -11.761 7.228 2.729 1.00 76.00 191 LEU A N 1
ATOM 1510 C CA . LEU A 1 191 ? -11.548 7.961 3.981 1.00 76.00 191 LEU A CA 1
ATOM 1511 C C . LEU A 1 191 ? -12.508 9.135 4.141 1.00 76.00 191 LEU A C 1
ATOM 1513 O O . LEU A 1 191 ? -13.009 9.353 5.242 1.00 76.00 191 LEU A O 1
ATOM 1517 N N . LEU A 1 192 ? -12.787 9.866 3.063 1.00 77.06 192 LEU A N 1
ATOM 1518 C CA . LEU A 1 192 ? -13.725 10.983 3.079 1.00 77.06 192 LEU A CA 1
ATOM 1519 C C . LEU A 1 192 ? -15.151 10.503 3.377 1.00 77.06 192 LEU A C 1
ATOM 1521 O O . LEU A 1 192 ? -15.815 11.060 4.249 1.00 77.06 192 LEU A O 1
ATOM 1525 N N . LEU A 1 193 ? -15.593 9.422 2.727 1.00 79.75 193 LEU A N 1
ATOM 1526 C CA . LEU A 1 193 ? -16.885 8.791 3.008 1.00 79.75 193 LEU A CA 1
ATOM 1527 C C . LEU A 1 193 ? -16.968 8.305 4.457 1.00 79.75 193 LEU A C 1
ATOM 1529 O O . LEU A 1 193 ? -17.943 8.594 5.146 1.00 79.75 193 LEU A O 1
ATOM 1533 N N . LEU A 1 194 ? -15.939 7.608 4.945 1.00 74.75 194 LEU A N 1
ATOM 1534 C CA . LEU A 1 194 ? -15.915 7.125 6.323 1.00 74.75 194 LEU A CA 1
ATOM 1535 C C . LEU A 1 194 ? -15.883 8.280 7.330 1.00 74.75 194 LEU A C 1
ATOM 1537 O O . LEU A 1 194 ? -16.564 8.187 8.341 1.00 74.75 194 LEU A O 1
ATOM 1541 N N . SER A 1 195 ? -15.162 9.371 7.059 1.00 70.44 195 SER A N 1
ATOM 1542 C CA . SER A 1 195 ? -15.133 10.568 7.912 1.00 70.44 195 SER A CA 1
ATOM 1543 C C . SER A 1 195 ? -16.499 11.253 7.987 1.00 70.44 195 SER A C 1
ATOM 1545 O O . SER A 1 195 ? -16.940 11.602 9.080 1.00 70.44 195 SER A O 1
ATOM 1547 N N . LEU A 1 196 ? -17.201 11.391 6.857 1.00 72.44 196 LEU A N 1
ATOM 1548 C CA . LEU A 1 196 ? -18.557 11.947 6.817 1.00 72.44 196 LEU A CA 1
ATOM 1549 C C . LEU A 1 196 ? -19.559 11.075 7.583 1.00 72.44 196 LEU A C 1
ATOM 1551 O O . LEU A 1 196 ? -20.414 11.606 8.285 1.00 72.44 196 LEU A O 1
ATOM 1555 N N . LEU A 1 197 ? -19.429 9.751 7.482 1.00 71.62 197 LEU A N 1
ATOM 1556 C CA . LEU A 1 197 ? -20.278 8.791 8.193 1.00 71.62 197 LEU A CA 1
ATOM 1557 C C . LEU A 1 197 ? -19.971 8.706 9.698 1.00 71.62 197 LEU A C 1
ATOM 1559 O O . LEU A 1 197 ? -20.846 8.310 10.462 1.00 71.62 197 LEU A O 1
ATOM 1563 N N . ASN A 1 198 ? -18.752 9.065 10.120 1.00 64.50 198 ASN A N 1
ATOM 1564 C CA . ASN A 1 198 ? -18.306 9.057 11.521 1.00 64.50 198 ASN A CA 1
ATOM 1565 C C . ASN A 1 198 ? -18.346 10.436 12.197 1.00 64.50 198 ASN A C 1
ATOM 1567 O O . ASN A 1 198 ? -17.832 10.563 13.310 1.00 64.50 198 ASN A O 1
ATOM 1571 N N . LYS A 1 199 ? -18.932 11.469 11.572 1.00 57.28 199 LYS A N 1
ATOM 1572 C CA . LYS A 1 199 ? -19.262 12.706 12.291 1.00 57.28 199 LYS A CA 1
ATOM 1573 C C . LYS A 1 199 ? -20.325 12.380 13.341 1.00 57.28 199 LYS A C 1
ATOM 1575 O O . LYS A 1 199 ? -21.519 12.408 13.055 1.00 57.28 199 LYS A O 1
ATOM 1580 N N . GLU A 1 200 ? -19.883 12.051 14.554 1.00 48.91 200 GLU A N 1
ATOM 1581 C CA . GLU A 1 200 ? -20.718 12.224 15.738 1.00 48.91 200 GLU A CA 1
ATOM 1582 C C . GLU A 1 200 ? -21.202 13.685 15.741 1.00 48.91 200 GLU A C 1
ATOM 1584 O O . GLU A 1 200 ? -20.390 14.579 15.469 1.00 48.91 200 GLU A O 1
ATOM 1589 N N . PRO A 1 201 ? -22.499 13.949 15.983 1.00 41.78 201 PRO A N 1
ATOM 1590 C CA . PRO A 1 201 ? -22.961 15.311 16.199 1.00 41.78 201 PRO A CA 1
ATOM 1591 C C . PRO A 1 201 ? -22.116 15.911 17.320 1.00 41.78 201 PRO A C 1
ATOM 1593 O O . PRO A 1 201 ? -21.908 15.295 18.368 1.00 41.78 201 PRO A O 1
ATOM 1596 N N . ASP A 1 202 ? -21.548 17.077 17.039 1.00 45.72 202 ASP A N 1
ATOM 1597 C CA . ASP A 1 202 ? -20.633 17.762 17.930 1.00 45.72 202 ASP A CA 1
ATOM 1598 C C . ASP A 1 202 ? -21.365 18.000 19.259 1.00 45.72 202 ASP A C 1
ATOM 1600 O O . ASP A 1 202 ? -22.308 18.787 19.327 1.00 45.72 202 ASP A O 1
ATOM 1604 N N . LYS A 1 203 ? -20.958 17.308 20.334 1.00 47.34 203 LYS A N 1
ATOM 1605 C CA . LYS A 1 203 ? -21.558 17.442 21.682 1.00 47.34 203 LYS A CA 1
ATOM 1606 C C . LYS A 1 203 ? -21.520 18.881 22.219 1.00 47.34 203 LYS A C 1
ATOM 1608 O O . LYS A 1 203 ? -22.111 19.173 23.254 1.00 47.34 203 LYS A O 1
ATOM 1613 N N . ARG A 1 204 ? -20.827 19.785 21.522 1.00 46.56 204 ARG A N 1
ATOM 1614 C CA . ARG A 1 204 ? -20.813 21.226 21.776 1.00 46.56 204 ARG A CA 1
ATOM 1615 C C . ARG A 1 204 ? -22.113 21.932 21.374 1.00 46.56 204 ARG A C 1
ATOM 1617 O O . ARG A 1 204 ? -22.417 22.954 21.974 1.00 46.56 204 ARG A O 1
ATOM 1624 N N . GLU A 1 205 ? -22.901 21.396 20.439 1.00 46.59 205 GLU A N 1
ATOM 1625 C CA . GLU A 1 205 ? -24.223 21.955 20.096 1.00 46.59 205 GLU A CA 1
ATOM 1626 C C . GLU A 1 205 ? -25.327 21.509 21.070 1.00 46.59 205 GLU A C 1
ATOM 1628 O O . GLU A 1 205 ? -26.300 22.233 21.267 1.00 46.59 205 GLU A O 1
ATOM 1633 N N . GLU A 1 206 ? -25.156 20.366 21.740 1.00 45.47 206 GLU A N 1
ATOM 1634 C CA . GLU A 1 206 ? -26.077 19.869 22.778 1.00 45.47 206 GLU A CA 1
ATOM 1635 C C . GLU A 1 206 ? -25.909 20.582 24.128 1.00 45.47 206 GLU A C 1
ATOM 1637 O O . GLU A 1 206 ? -26.811 20.546 24.954 1.00 45.47 206 GLU A O 1
ATOM 1642 N N . GLN A 1 207 ? -24.776 21.254 24.356 1.00 47.19 207 GLN A N 1
ATOM 1643 C CA . GLN A 1 207 ? -24.566 22.106 25.536 1.00 47.19 207 GLN A CA 1
ATOM 1644 C C . GLN A 1 207 ? -24.941 23.578 25.292 1.00 47.19 207 GLN A C 1
ATOM 1646 O O . GLN A 1 207 ? -24.859 24.388 26.214 1.00 47.19 207 GLN A O 1
ATOM 1651 N N . ALA A 1 208 ? -25.335 23.927 24.063 1.00 54.09 208 ALA A N 1
ATOM 1652 C CA . ALA A 1 208 ? -25.750 25.272 23.660 1.00 54.09 208 ALA A CA 1
ATOM 1653 C C . ALA A 1 208 ? -27.257 25.372 23.331 1.00 54.09 208 ALA A C 1
ATOM 1655 O O . ALA A 1 208 ? -27.709 26.424 22.875 1.00 54.09 208 ALA A O 1
ATOM 1656 N N . ARG A 1 209 ? -28.022 24.296 23.557 1.00 47.66 209 ARG A N 1
ATOM 1657 C CA . ARG A 1 209 ? -29.493 24.252 23.541 1.00 47.66 209 ARG A CA 1
ATOM 1658 C C . ARG A 1 209 ? -30.008 23.912 24.932 1.00 47.66 209 ARG A C 1
ATOM 1660 O O . ARG A 1 209 ? -31.098 24.420 25.265 1.00 47.66 209 ARG A O 1
#

pLDDT: mean 75.71, std 11.21, range [41.78, 93.81]

Organism: NCBI:txid2163959

Secondary structure (DSSP, 8-state):
---HHHHHHHHHHHHHHHHHHHHT--TTTHHHHHHHHHHHHHHHHHHHHHGGGGT-GGGGG-HHHHHH---HHHHHHHHHHHHHHHHHHHHTT-HHHHHHHHHHHHHHHHHHHHHHHHHHT--BTTB-HHHHHHIIIIIHHHHHHHHTTS-TTHHHHHHHHHHHHHHTS----BTTB-HHHHHHHHHHHHHHHHHHHT----HHHHT--

Sequence (209 aa):
MLNTSLLMLFLSVAIGGLLSLNLFVTKSERNAELDRWLTLAMTAIIVYKLFPLLYEPGLVLRPLDLLLQNAGVQGIGLAAMVVLALFFWNHRRQKGALYRHFFALAMILLIAYGLYGLLTLSVYRGIPLFVFKGLVGLLFPFLLWRHSRSDYILLPLAAGGVVFIEALGPGMRWYGLTLVQWGALLVYVILLLLSLLNKEPDKREEQAR

Foldseek 3Di:
DPPLLVVLLVVLLVVLLVCLLVQPHDPVCSVVSSVLSVVLSVLLVVQQLCVVCVVVVVCVVVVVVSNVDGSPPVSNLRSVVVSVVVLCVVCVPPLPCSLSVLVSVLLSVLLSQLSVLCVVQDDDPNRRLNVLSVCLSPVLSVVCRVVNPPCLPSLVVSLVSQQVSQLRDPADDDPHGHPSNVVSVVSNVVNVVSVVVPPDPDCVVVVVD

Radius of gyration: 18.68 Å; Cα contacts (8 Å, |Δi|>4): 195; chains: 1; bounding box: 49×54×44 Å

Solvent-accessible surface area (backbone atoms only — not comparable to full-atom values): 11466 Å² total; per-residue (Å²): 130,87,56,63,70,58,51,44,53,53,50,23,48,51,55,30,48,55,50,38,49,76,72,76,42,54,88,89,47,37,64,66,52,48,53,51,51,49,50,44,48,51,49,27,53,49,43,22,48,50,43,49,45,80,81,42,59,72,38,76,84,34,61,68,58,37,71,72,48,72,38,61,72,64,14,51,53,53,14,51,52,52,36,50,52,51,51,50,62,74,34,70,86,38,71,87,52,39,56,60,56,50,51,41,50,51,41,23,53,32,37,33,47,7,52,48,21,56,75,64,63,42,63,49,98,88,40,62,49,13,56,58,31,28,45,52,12,46,49,44,48,51,51,53,62,74,52,74,84,74,65,77,61,57,57,55,50,40,29,50,49,50,38,53,58,53,68,72,44,92,60,71,56,62,96,83,36,31,71,65,36,53,48,32,50,51,54,43,52,52,50,51,53,46,51,66,74,62,61,67,79,61,69,70,60,72,76,72,110